Protein AF-0000000068959766 (afdb_homodimer)

Secondary structure (DSSP, 8-state):
---GGG--PPTTTTSS-HHHHHHHHHHIIIIITTS-TT-HHHHHHHHHHTT-EE-TT-EE-TT-EES-GGGEEE-TT-EE-TT-EEETTS-EEE-TT-EE-TT-EEE-EEE-TTSTT--EEE--EEEPTT-EE-TT-EE-TT-EE-TT-EE-TT-EE-S-B-TTEEEEETTEEEEEE-------/---GGG--PPTTTTSS-HHHHHHHHHHIIIIITTS-TT-HHHHHHHHHHTT-EE-TT-EE-TT-EES-GGGEEE-TT-EE-TT-EEETTS-EEE-TT-EE-TT-EEE-EEE-TTSTT--EEE--EEEPTT-EE-TT-EE-TT-EE-TT-EE-TT-EE-S-B-TTEEEEETTEEEEEEPPP----

Sequence (368 aa):
MQDLSGFTVPKGFRGANALKVQLWWAVQATLFAGSPQILYRWRAFLLRLFGAKIGKNVVIRPSVKITYPWKLTVGDYAWVGDDAVLYTLGEINIGAHAVISQKGYLCTGSHDYTSAHFDINAAPIVIGEKCWLATDVFVAPGVTIGHGTVVGARSSVFKSLPANAICRGNPAVVTRQRVQKVTPMQDLSGFTVPKGFRGANALKVQLWWAVQATLFAGSPQILYRWRAFLLRLFGAKIGKNVVIRPSVKITYPWKLTVGDYAWVGDDAVLYTLGEINIGAHAVISQKGYLCTGSHDYTSAHFDINAAPIVIGEKCWLATDVFVAPGVTIGHGTVVGARSSVFKSLPANAICRGNPAVVTRQRVQKVTP

Foldseek 3Di:
DADQVPEDADPCLQVDDPVLQVVVVVCLVDVQLVDDQVPQVSNVVSLVVQQAAEEACEHEGSQEAERRSNQEYAYAHEYEEHLEYHQPSDHEHHYHLEYHYHQEYEHQKAFDPVDHNRYIDGAYEYEAACEYEYANEYEYHNEYEAHNEYEDHNEYDDHHYYHQFYWYDPPIDGPGGHDDPPDD/DADQVPEDADPCLQVDDPVLQVVVVVCLVDVQLVDDQPPQVSNVVSLVVQQAAEEACEHEGSQEAERRSNQEYAYANEYEEHLEYHQPSDHEHHYALEYHYAQEYEHFKAFDPVDHNGYIDGAYEYEAACEYEYANEYEYHNEYEAHNEYEDHPEYDDHYYYYQFYWYHDPIDGDGGHDDDPDD

pLDDT: mean 96.63, std 6.87, range [42.56, 99.0]

Nearest PDB structures (foldseek):
  2ic7-assembly1_B  TM=9.172E-01  e=4.599E-11  Geobacillus kaustophilus
  5u2k-assembly1_A  TM=8.909E-01  e=2.491E-09  Staphylococcus aureus subsp. aureus COL
  3vbm-assembly1_A  TM=8.359E-01  e=5.822E-08  Bacillus cereus SJ1
  3vbl-assembly1_A  TM=8.104E-01  e=1.499E-07  Bacillus cereus SJ1
  3jqy-assembly1_C  TM=6.538E-01  e=1.002E-05  Escherichia coli

InterPro domains:
  IPR001451 Hexapeptide repeat [PF00132] (125-157)
  IPR011004 Trimeric LpxA-like superfamily [SSF51161] (19-177)
  IPR018357 Hexapeptide transferase, conserved site [PS00101] (133-161)
  IPR024005 Colanic acid biosynthesis, acetyltransferase, WcaF [TIGR04008] (1-180)
  IPR051159 Hexapeptide-repeat containing acetyltransferases [PTHR23416] (42-180)

Organism: NCBI:txid436295

Radius of gyration: 21.48 Å; Cα contacts (8 Å, |Δi|>4): 1024; chains: 2; bounding box: 51×56×58 Å

Solvent-accessible surface area (backbone atoms only — not comparable to full-atom values): 17563 Å² total; per-residue (Å²): 93,56,38,49,87,66,47,67,82,58,86,70,56,76,74,63,55,70,66,60,53,51,51,46,54,52,40,46,69,38,72,36,40,66,40,63,77,81,49,27,68,59,48,50,49,55,35,42,74,54,50,21,44,71,44,54,77,40,42,56,35,34,59,41,42,64,72,30,41,59,32,36,36,37,28,38,49,16,37,37,27,48,53,16,33,42,39,26,59,19,42,35,38,39,24,36,50,14,35,40,26,37,42,18,34,43,35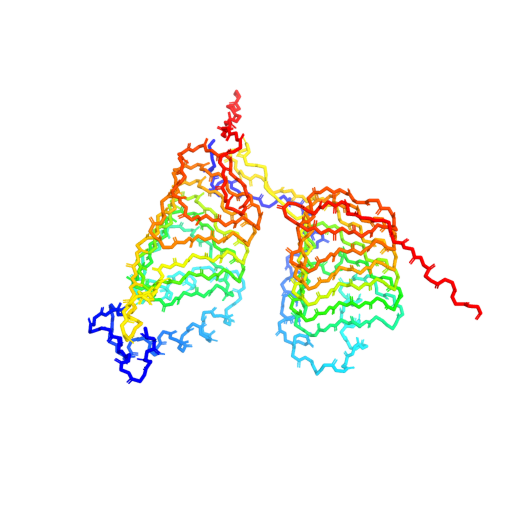,11,54,50,59,42,80,46,38,44,34,44,44,70,48,58,27,44,32,38,40,25,36,45,17,37,35,30,44,37,23,35,36,37,49,54,25,40,36,26,40,46,18,34,35,36,61,63,13,30,36,75,60,62,43,63,56,34,23,32,26,40,38,77,63,42,39,80,75,47,72,54,74,79,82,77,76,130,110,80,41,66,89,68,45,66,82,58,85,70,56,76,74,64,56,71,67,60,53,52,50,46,53,54,40,46,69,39,72,37,40,67,37,62,77,82,49,26,68,59,48,48,48,54,36,41,75,53,49,21,45,68,44,54,77,39,42,54,34,32,59,41,44,64,73,32,41,58,33,36,36,38,25,40,36,16,36,36,27,49,54,15,35,43,38,27,60,18,43,36,38,38,24,38,28,14,33,40,26,36,45,18,35,43,36,11,54,51,60,41,78,85,33,52,31,44,43,71,47,59,28,42,31,38,38,25,36,29,17,36,36,30,43,38,23,37,37,36,48,54,24,39,37,27,39,44,18,33,35,37,59,65,14,30,34,76,60,62,43,63,56,35,23,30,27,42,31,79,64,44,38,80,75,48,71,54,65,67,58,75,78,130

Structure (mmCIF, N/CA/C/O backbone):
data_AF-0000000068959766-model_v1
#
loop_
_entity.id
_entity.type
_entity.pdbx_description
1 polymer 'Colanic acid biosynthesis acetyltransferase WcaF'
#
loop_
_atom_site.group_PDB
_atom_site.id
_atom_site.type_symbol
_atom_site.label_atom_id
_atom_site.label_alt_id
_atom_site.label_comp_id
_atom_site.label_asym_id
_atom_site.label_entity_id
_atom_site.label_seq_id
_atom_site.pdbx_PDB_ins_code
_atom_site.Cartn_x
_atom_site.Cartn_y
_atom_site.Cartn_z
_atom_site.occupancy
_atom_site.B_iso_or_equiv
_atom_site.auth_seq_id
_atom_site.auth_comp_id
_atom_site.auth_asym_id
_atom_site.auth_atom_id
_atom_site.pdbx_PDB_model_num
ATOM 1 N N . MET A 1 1 ? -8.875 13.664 -18.375 1 79.19 1 MET A N 1
ATOM 2 C CA . MET A 1 1 ? -8.602 14.125 -17.031 1 79.19 1 MET A CA 1
ATOM 3 C C . MET A 1 1 ? -9.117 13.125 -15.992 1 79.19 1 MET A C 1
ATOM 5 O O . MET A 1 1 ? -10.008 12.328 -16.297 1 79.19 1 MET A O 1
ATOM 9 N N . GLN A 1 2 ? -8.328 12.727 -14.922 1 91.75 2 GLN A N 1
ATOM 10 C CA . GLN A 1 2 ? -8.695 11.75 -13.898 1 91.75 2 GLN A CA 1
ATOM 11 C C . GLN A 1 2 ? -9.961 12.18 -13.156 1 91.75 2 GLN A C 1
ATOM 13 O O . GLN A 1 2 ? -9.922 13.102 -12.328 1 91.75 2 GLN A O 1
ATOM 18 N N . ASP A 1 3 ? -11.109 11.602 -13.547 1 95.5 3 ASP A N 1
ATOM 19 C CA . ASP A 1 3 ? -12.422 11.82 -12.953 1 95.5 3 ASP A CA 1
ATOM 20 C C . ASP A 1 3 ? -12.938 10.547 -12.289 1 95.5 3 ASP A C 1
ATOM 22 O O . ASP A 1 3 ? -13.531 9.695 -12.945 1 95.5 3 ASP A O 1
ATOM 26 N N . LEU A 1 4 ? -12.805 10.469 -10.992 1 96.62 4 LEU A N 1
ATOM 27 C CA . LEU A 1 4 ? -13.086 9.242 -10.25 1 96.62 4 LEU A CA 1
ATOM 28 C C . LEU A 1 4 ? -14.586 9.07 -10.039 1 96.62 4 LEU A C 1
ATOM 30 O O . LEU A 1 4 ? -15.039 7.988 -9.656 1 96.62 4 LEU A O 1
ATOM 34 N N . SER A 1 5 ? -15.414 10.07 -10.25 1 95.69 5 SER A N 1
ATOM 35 C CA . SER A 1 5 ? -16.859 9.914 -10.148 1 95.69 5 SER A CA 1
ATOM 36 C C . SER A 1 5 ? -17.391 8.938 -11.188 1 95.69 5 SER A C 1
ATOM 38 O O . SER A 1 5 ? -18.469 8.359 -11.016 1 95.69 5 SER A O 1
ATOM 40 N N . GLY A 1 6 ? -16.641 8.758 -12.273 1 94.19 6 GLY A N 1
ATOM 41 C CA . GLY A 1 6 ? -17.031 7.84 -13.328 1 94.19 6 GLY A CA 1
ATOM 42 C C . GLY A 1 6 ? -16.344 6.496 -13.242 1 94.19 6 GLY A C 1
ATOM 43 O O . GLY A 1 6 ? -16.484 5.656 -14.133 1 94.19 6 GLY A O 1
ATOM 44 N N . PHE A 1 7 ? -15.578 6.27 -12.266 1 95.25 7 PHE A N 1
ATOM 45 C CA . PHE A 1 7 ? -14.859 5.008 -12.102 1 95.25 7 PHE A CA 1
ATOM 46 C C . PHE A 1 7 ? -15.836 3.871 -11.805 1 95.25 7 PHE A C 1
ATOM 48 O O . PHE A 1 7 ? -16.75 4.027 -11 1 95.25 7 PHE A O 1
ATOM 55 N N . THR A 1 8 ? -15.617 2.762 -12.445 1 94.31 8 THR A N 1
ATOM 56 C CA . THR A 1 8 ? -16.344 1.529 -12.164 1 94.31 8 THR A CA 1
ATOM 57 C C . THR A 1 8 ? -15.43 0.317 -12.297 1 94.31 8 THR A C 1
ATOM 59 O O . THR A 1 8 ? -14.562 0.277 -13.18 1 94.31 8 THR A O 1
ATOM 62 N N . VAL A 1 9 ? -15.633 -0.625 -11.43 1 94 9 VAL A N 1
ATOM 63 C CA . VAL A 1 9 ? -14.945 -1.903 -11.578 1 94 9 VAL A CA 1
ATOM 64 C C . VAL A 1 9 ? -15.625 -2.734 -12.664 1 94 9 VAL A C 1
ATOM 66 O O . VAL A 1 9 ? -16.828 -2.988 -12.602 1 94 9 VAL A O 1
ATOM 69 N N . PRO A 1 10 ? -14.867 -3.158 -13.625 1 94.12 10 PRO A N 1
ATOM 70 C CA . PRO A 1 10 ? -15.477 -3.938 -14.703 1 94.12 10 PRO A CA 1
ATOM 71 C C . PRO A 1 10 ? -16.141 -5.219 -14.203 1 94.12 10 PRO A C 1
ATOM 73 O O . PRO A 1 10 ? -15.656 -5.84 -13.258 1 94.12 10 PRO A O 1
ATOM 76 N N . LYS A 1 11 ? -17.188 -5.531 -14.914 1 92.75 11 LYS A N 1
ATOM 77 C CA . LYS A 1 11 ? -17.875 -6.777 -14.57 1 92.75 11 LYS A CA 1
ATOM 78 C C . LYS A 1 11 ? -16.922 -7.965 -14.648 1 92.75 11 LYS A C 1
ATOM 80 O O . LYS A 1 11 ? -16.141 -8.086 -15.594 1 92.75 11 LYS A O 1
ATOM 85 N N . GLY A 1 12 ? -16.984 -8.867 -13.633 1 94.38 12 GLY A N 1
ATOM 86 C CA . GLY A 1 12 ? -16.172 -10.078 -13.641 1 94.38 12 GLY A CA 1
ATOM 87 C C . GLY A 1 12 ? -14.734 -9.836 -13.219 1 94.38 12 GLY A C 1
ATOM 88 O O . GLY A 1 12 ? -13.945 -10.773 -13.117 1 94.38 12 GLY A O 1
ATOM 89 N N . PHE A 1 13 ? -14.32 -8.594 -12.992 1 95.56 13 PHE A N 1
ATOM 90 C CA . PHE A 1 13 ? -12.938 -8.234 -12.695 1 95.56 13 PHE A CA 1
ATOM 91 C C . PHE A 1 13 ? -12.445 -8.969 -11.445 1 95.56 13 PHE A C 1
ATOM 93 O O . PHE A 1 13 ? -11.305 -9.43 -11.406 1 95.56 13 PHE A O 1
ATOM 100 N N . ARG A 1 14 ? -13.328 -9.195 -10.516 1 96.31 14 ARG A N 1
ATOM 101 C CA . ARG A 1 14 ? -12.938 -9.797 -9.25 1 96.31 14 ARG A CA 1
ATOM 102 C C . ARG A 1 14 ? -12.852 -11.312 -9.367 1 96.31 14 ARG A C 1
ATOM 104 O O . ARG A 1 14 ? -12.188 -11.969 -8.555 1 96.31 14 ARG A O 1
ATOM 111 N N . GLY A 1 15 ? -13.547 -11.914 -10.305 1 97.12 15 GLY A N 1
ATOM 112 C CA . GLY A 1 15 ? -13.5 -13.352 -10.531 1 97.12 15 GLY A CA 1
ATOM 113 C C . GLY A 1 15 ? -14.477 -14.125 -9.656 1 97.12 15 GLY A C 1
ATOM 114 O O . GLY A 1 15 ? -14.414 -15.352 -9.586 1 97.12 15 GLY A O 1
ATOM 115 N N . ALA A 1 16 ? -15.234 -13.445 -8.82 1 97.19 16 ALA A N 1
ATOM 116 C CA . ALA A 1 16 ? -16.266 -14.016 -7.969 1 97.19 16 ALA A CA 1
ATOM 117 C C . ALA A 1 16 ? -17.344 -12.984 -7.637 1 97.19 16 ALA A C 1
ATOM 119 O O . ALA A 1 16 ? -17.172 -11.789 -7.898 1 97.19 16 ALA A O 1
ATOM 120 N N . ASN A 1 17 ? -18.453 -13.484 -7.121 1 95.94 17 ASN A N 1
ATOM 121 C CA . ASN A 1 17 ? -19.516 -12.547 -6.785 1 95.94 17 ASN A CA 1
ATOM 122 C C . ASN A 1 17 ? -19.219 -11.797 -5.492 1 95.94 17 ASN A C 1
ATOM 124 O O . ASN A 1 17 ? -18.281 -12.148 -4.77 1 95.94 17 ASN A O 1
ATOM 128 N N . ALA A 1 18 ? -19.984 -10.742 -5.285 1 93 18 ALA A N 1
ATOM 129 C CA . ALA A 1 18 ? -19.766 -9.828 -4.168 1 93 18 ALA A CA 1
ATOM 130 C C . ALA A 1 18 ? -19.875 -10.555 -2.832 1 93 18 ALA A C 1
ATOM 132 O O . ALA A 1 18 ? -19.156 -10.25 -1.884 1 93 18 ALA A O 1
ATOM 133 N N . LEU A 1 19 ? -20.781 -11.453 -2.705 1 95.19 19 LEU A N 1
ATOM 134 C CA . LEU A 1 19 ? -20.984 -12.195 -1.463 1 95.19 19 LEU A CA 1
ATOM 135 C C . LEU A 1 19 ? -19.75 -13.008 -1.113 1 95.19 19 LEU A C 1
ATOM 137 O O . LEU A 1 19 ? -19.297 -13 0.034 1 95.19 19 LEU A O 1
ATOM 141 N N . LYS A 1 20 ? -19.203 -13.742 -2.088 1 97.38 20 LYS A N 1
ATOM 142 C CA . LYS A 1 20 ? -17.984 -14.523 -1.864 1 97.38 20 LYS A CA 1
ATOM 143 C C . LYS A 1 20 ? -16.828 -13.633 -1.46 1 97.38 20 LYS A C 1
ATOM 145 O O . LYS A 1 20 ? -16.031 -13.984 -0.578 1 97.38 20 LYS A O 1
ATOM 150 N N . VAL A 1 21 ? -16.734 -12.516 -2.133 1 95.94 21 VAL A N 1
ATOM 151 C CA . VAL A 1 21 ? -15.656 -11.562 -1.851 1 95.94 21 VAL A CA 1
ATOM 152 C C . VAL A 1 21 ? -15.766 -11.086 -0.406 1 95.94 21 VAL A C 1
ATOM 154 O O . VAL A 1 21 ? -14.773 -11.086 0.329 1 95.94 21 VAL A O 1
ATOM 157 N N . GLN A 1 22 ? -16.938 -10.719 0.029 1 93.5 22 GLN A N 1
ATOM 158 C CA . GLN A 1 22 ? -17.125 -10.227 1.389 1 93.5 22 GLN A CA 1
ATOM 159 C C . GLN A 1 22 ? -16.906 -11.336 2.414 1 93.5 22 GLN A C 1
ATOM 161 O O . GLN A 1 22 ? -16.375 -11.094 3.494 1 93.5 22 GLN A O 1
ATOM 166 N N . LEU A 1 23 ? -17.359 -12.516 2.115 1 97.06 23 LEU A N 1
ATOM 167 C CA . LEU A 1 23 ? -17.156 -13.648 3.006 1 97.06 23 LEU A CA 1
ATOM 168 C C . LEU A 1 23 ? -15.664 -13.914 3.203 1 97.06 23 LEU A C 1
ATOM 170 O O . LEU A 1 23 ? -15.219 -14.172 4.324 1 97.06 23 LEU A O 1
ATOM 174 N N . TRP A 1 24 ? -14.93 -13.852 2.113 1 97.56 24 TRP A N 1
ATOM 175 C CA . TRP A 1 24 ? -13.492 -14.047 2.264 1 97.56 24 TRP A CA 1
ATOM 176 C C . TRP A 1 24 ? -12.875 -12.945 3.127 1 97.56 24 TRP A C 1
ATOM 178 O O . TRP A 1 24 ? -12.016 -13.211 3.969 1 97.56 24 TRP A O 1
ATOM 188 N N . TRP A 1 25 ? -13.273 -11.719 2.803 1 94.5 25 TRP A N 1
ATOM 189 C CA . TRP A 1 25 ? -12.781 -10.617 3.619 1 94.5 25 TRP A CA 1
ATOM 190 C C . TRP A 1 25 ? -12.969 -10.914 5.102 1 94.5 25 TRP A C 1
ATOM 192 O O . TRP A 1 25 ? -12.039 -10.734 5.898 1 94.5 25 TRP A O 1
ATOM 202 N N . ALA A 1 26 ? -14.086 -11.367 5.516 1 95.12 26 ALA A N 1
ATOM 203 C CA . ALA A 1 26 ? -14.383 -11.688 6.91 1 95.12 26 ALA A CA 1
ATOM 204 C C . ALA A 1 26 ? -13.531 -12.852 7.398 1 95.12 26 ALA A C 1
ATOM 206 O O . ALA A 1 26 ? -12.961 -12.797 8.492 1 95.12 26 ALA A O 1
ATOM 207 N N . VAL A 1 27 ? -13.484 -13.953 6.609 1 98 27 VAL A N 1
ATOM 208 C CA . VAL A 1 27 ? -12.711 -15.141 6.969 1 98 27 VAL A CA 1
ATOM 209 C C . VAL A 1 27 ? -11.242 -14.773 7.133 1 98 27 VAL A C 1
ATOM 211 O O . VAL A 1 27 ? -10.586 -15.211 8.078 1 98 27 VAL A O 1
ATOM 214 N N . GLN A 1 28 ? -10.711 -13.969 6.207 1 97.81 28 GLN A N 1
ATOM 215 C CA . GLN A 1 28 ? -9.312 -13.547 6.281 1 97.81 28 GLN A CA 1
ATOM 216 C C . GLN A 1 28 ? -9.055 -12.75 7.555 1 97.81 28 GLN A C 1
ATOM 218 O O . GLN A 1 28 ? -8.047 -12.969 8.234 1 97.81 28 GLN A O 1
ATOM 223 N N . ALA A 1 29 ? -9.938 -11.883 7.895 1 94.81 29 ALA A N 1
ATOM 224 C CA . ALA A 1 29 ? -9.758 -10.977 9.023 1 94.81 29 ALA A CA 1
ATOM 225 C C . ALA A 1 29 ? -9.883 -11.719 10.352 1 94.81 29 ALA A C 1
ATOM 227 O O . ALA A 1 29 ? -9.43 -11.234 11.391 1 94.81 29 ALA A O 1
ATOM 228 N N . THR A 1 30 ? -10.484 -12.883 10.391 1 96.25 30 THR A N 1
ATOM 229 C CA . THR A 1 30 ? -10.781 -13.57 11.641 1 96.25 30 THR A CA 1
ATOM 230 C C . THR A 1 30 ? -10.117 -14.945 11.68 1 96.25 30 THR A C 1
ATOM 232 O O . THR A 1 30 ? -8.961 -15.07 12.102 1 96.25 30 THR A O 1
ATOM 235 N N . LEU A 1 31 ? -10.719 -15.984 10.891 1 98.38 31 LEU A N 1
ATOM 236 C CA . LEU A 1 31 ? -10.305 -17.391 10.969 1 98.38 31 LEU A CA 1
ATOM 237 C C . LEU A 1 31 ? -8.891 -17.562 10.422 1 98.38 31 LEU A C 1
ATOM 239 O O . LEU A 1 31 ? -8.156 -18.438 10.875 1 98.38 31 LEU A O 1
ATOM 243 N N . PHE A 1 32 ? -8.539 -16.719 9.484 1 98.56 32 PHE A N 1
ATOM 244 C CA . PHE A 1 32 ? -7.211 -16.797 8.883 1 98.56 32 PHE A CA 1
ATOM 245 C C . PHE A 1 32 ? -6.199 -16.031 9.727 1 98.56 32 PHE A C 1
ATOM 247 O O . PHE A 1 32 ? -5.277 -16.625 10.289 1 98.56 32 PHE A O 1
ATOM 254 N N . ALA A 1 33 ? -6.398 -14.766 9.891 1 97.69 33 ALA A N 1
ATOM 255 C CA . ALA A 1 33 ? -5.461 -13.883 10.586 1 97.69 33 ALA A CA 1
ATOM 256 C C . ALA A 1 33 ? -5.379 -14.234 12.07 1 97.69 33 ALA A C 1
ATOM 258 O O . ALA A 1 33 ? -4.332 -14.062 12.695 1 97.69 33 ALA A O 1
ATOM 259 N N . GLY A 1 34 ? -6.375 -14.68 12.641 1 97.56 34 GLY A N 1
ATOM 260 C CA . GLY A 1 34 ? -6.418 -14.961 14.062 1 97.56 34 GLY A CA 1
ATOM 261 C C . GLY A 1 34 ? -5.891 -16.344 14.414 1 97.56 34 GLY A C 1
ATOM 262 O O . GLY A 1 34 ? -5.793 -16.688 15.594 1 97.56 34 GLY A O 1
ATOM 263 N N . SER A 1 35 ? -5.492 -17.141 13.484 1 98.19 35 SER A N 1
ATOM 264 C CA . SER A 1 35 ? -5.02 -18.5 13.742 1 98.19 35 SER A CA 1
ATOM 265 C C . SER A 1 35 ? -3.605 -18.484 14.312 1 98.19 35 SER A C 1
ATOM 267 O O . SER A 1 35 ? -2.783 -17.656 13.938 1 98.19 35 SER A O 1
ATOM 269 N N . PRO A 1 36 ? -3.266 -19.406 15.211 1 97.69 36 PRO A N 1
ATOM 270 C CA . PRO A 1 36 ? -1.89 -19.531 15.695 1 97.69 36 PRO A CA 1
ATOM 271 C C . PRO A 1 36 ? -0.887 -19.781 14.578 1 97.69 36 PRO A C 1
ATOM 273 O O . PRO A 1 36 ? -1.231 -20.406 13.562 1 97.69 36 PRO A O 1
ATOM 276 N N . GLN A 1 37 ? 0.233 -19.422 14.82 1 95.94 37 GLN A N 1
ATOM 277 C CA . GLN A 1 37 ? 1.288 -19.422 13.812 1 95.94 37 GLN A CA 1
ATOM 278 C C . GLN A 1 37 ? 1.521 -20.812 13.258 1 95.94 37 GLN A C 1
ATOM 280 O O . GLN A 1 37 ? 1.834 -20.984 12.078 1 95.94 37 GLN A O 1
ATOM 285 N N . ILE A 1 38 ? 1.314 -21.859 13.93 1 96.5 38 ILE A N 1
ATOM 286 C CA . ILE A 1 38 ? 1.73 -23.203 13.562 1 96.5 38 ILE A CA 1
ATOM 287 C C . ILE A 1 38 ? 0.626 -23.891 12.758 1 96.5 38 ILE A C 1
ATOM 289 O O . ILE A 1 38 ? 0.837 -24.953 12.18 1 96.5 38 ILE A O 1
ATOM 293 N N . LEU A 1 39 ? -0.535 -23.266 12.688 1 98.12 39 LEU A N 1
ATOM 294 C CA . LEU A 1 39 ? -1.664 -23.922 12.047 1 98.12 39 LEU A CA 1
ATOM 295 C C . LEU A 1 39 ? -1.636 -23.703 10.539 1 98.12 39 LEU A C 1
ATOM 297 O O . LEU A 1 39 ? -2.604 -23.203 9.961 1 98.12 39 LEU A O 1
ATOM 301 N N . TYR A 1 40 ? -0.615 -24.188 9.875 1 98 40 TYR A N 1
ATOM 302 C CA . TYR A 1 40 ? -0.408 -24.031 8.438 1 98 40 TYR A CA 1
ATOM 303 C C . TYR A 1 40 ? -1.454 -24.797 7.645 1 98 40 TYR A C 1
ATOM 305 O O . TYR A 1 40 ? -1.973 -24.297 6.641 1 98 40 TYR A O 1
ATOM 313 N N . ARG A 1 41 ? -1.769 -25.938 8.078 1 98.38 41 ARG A N 1
ATOM 314 C CA . ARG A 1 41 ? -2.736 -26.781 7.375 1 98.38 41 ARG A CA 1
ATOM 315 C C . ARG A 1 41 ? -4.121 -26.141 7.383 1 98.38 41 ARG A C 1
ATOM 317 O O . ARG A 1 41 ? -4.871 -26.25 6.414 1 98.38 41 ARG A O 1
ATOM 324 N N . TRP A 1 42 ? -4.449 -25.484 8.5 1 98.75 42 TRP A N 1
ATOM 325 C CA . TRP A 1 42 ? -5.719 -24.781 8.625 1 98.75 42 TRP A CA 1
ATOM 326 C C . TRP A 1 42 ? -5.82 -23.656 7.609 1 98.75 42 TRP A C 1
ATOM 328 O O . TRP A 1 42 ? -6.832 -23.516 6.914 1 98.75 42 TRP A O 1
ATOM 338 N N . ARG A 1 43 ? -4.809 -22.891 7.484 1 98.88 43 ARG A N 1
ATOM 339 C CA . ARG A 1 43 ? -4.816 -21.75 6.559 1 98.88 43 ARG A CA 1
ATOM 340 C C . ARG A 1 43 ? -4.832 -22.234 5.109 1 98.88 43 ARG A C 1
ATOM 342 O O . ARG A 1 43 ? -5.504 -21.641 4.262 1 98.88 43 ARG A O 1
ATOM 349 N N . ALA A 1 44 ? -4.105 -23.312 4.84 1 98.88 44 ALA A N 1
ATOM 350 C CA . ALA A 1 44 ? -4.176 -23.906 3.512 1 98.88 44 ALA A CA 1
ATOM 351 C C . ALA A 1 44 ? -5.59 -24.391 3.205 1 98.88 44 ALA A C 1
ATOM 353 O O . ALA A 1 44 ? -6.082 -24.219 2.088 1 98.88 44 ALA A O 1
ATOM 354 N N . PHE A 1 45 ? -6.23 -25.016 4.195 1 98.88 45 PHE A N 1
ATOM 355 C CA . PHE A 1 45 ? -7.598 -25.5 4.051 1 98.88 45 PHE A CA 1
ATOM 356 C C . PHE A 1 45 ? -8.547 -24.359 3.707 1 98.88 45 PHE A C 1
ATOM 358 O O . PHE A 1 45 ? -9.344 -24.469 2.771 1 98.88 45 PHE A O 1
ATOM 365 N N . LEU A 1 46 ? -8.453 -23.234 4.445 1 98.94 46 LEU A N 1
ATOM 366 C CA . LEU A 1 46 ? -9.312 -22.078 4.191 1 98.94 46 LEU A CA 1
ATOM 367 C C . LEU A 1 46 ? -9.109 -21.562 2.773 1 98.94 46 LEU A C 1
ATOM 369 O O . LEU A 1 46 ? -10.078 -21.234 2.078 1 98.94 46 LEU A O 1
ATOM 373 N N . LEU A 1 47 ? -7.879 -21.469 2.357 1 98.94 47 LEU A N 1
ATOM 374 C CA . LEU A 1 47 ? -7.555 -20.953 1.031 1 98.94 47 LEU A CA 1
ATOM 375 C C . LEU A 1 47 ? -8.117 -21.859 -0.058 1 98.94 47 LEU A C 1
ATOM 377 O O . LEU A 1 47 ? -8.695 -21.375 -1.036 1 98.94 47 LEU A O 1
ATOM 381 N N . ARG A 1 48 ? -7.949 -23.141 0.114 1 98.94 48 ARG A N 1
ATOM 382 C CA . ARG A 1 48 ? -8.508 -24.078 -0.852 1 98.94 48 ARG A CA 1
ATOM 383 C C . ARG A 1 48 ? -10.023 -23.969 -0.907 1 98.94 48 ARG A C 1
ATOM 385 O O . ARG A 1 48 ? -10.617 -24.062 -1.984 1 98.94 48 ARG A O 1
ATOM 392 N N . LEU A 1 49 ? -10.609 -23.844 0.279 1 98.81 49 LEU A N 1
ATOM 393 C CA . LEU A 1 49 ? -12.055 -23.719 0.355 1 98.81 49 LEU A CA 1
ATOM 394 C C . LEU A 1 49 ? -12.547 -22.547 -0.494 1 98.81 49 LEU A C 1
ATOM 396 O O . LEU A 1 49 ? -13.625 -22.609 -1.082 1 98.81 49 LEU A O 1
ATOM 400 N N . PHE A 1 50 ? -11.711 -21.547 -0.621 1 98.81 50 PHE A N 1
ATOM 401 C CA . PHE A 1 50 ? -12.117 -20.359 -1.359 1 98.81 50 PHE A CA 1
ATOM 402 C C . PHE A 1 50 ? -11.547 -20.375 -2.771 1 98.81 50 PHE A C 1
ATOM 404 O O . PHE A 1 50 ? -11.586 -19.375 -3.475 1 98.81 50 PHE A O 1
ATOM 411 N N . GLY A 1 51 ? -10.867 -21.453 -3.154 1 98.81 51 GLY A N 1
ATOM 412 C CA . GLY A 1 51 ? -10.586 -21.625 -4.566 1 98.81 51 GLY A CA 1
ATOM 413 C C . GLY A 1 51 ? -9.109 -21.547 -4.898 1 98.81 51 GLY A C 1
ATOM 414 O O . GLY A 1 51 ? -8.711 -21.703 -6.051 1 98.81 51 GLY A O 1
ATOM 415 N N . ALA A 1 52 ? -8.281 -21.281 -3.99 1 98.94 52 ALA A N 1
ATOM 416 C CA . ALA A 1 52 ? -6.84 -21.281 -4.246 1 98.94 52 ALA A CA 1
ATOM 417 C C . ALA A 1 52 ? -6.32 -22.688 -4.527 1 98.94 52 ALA A C 1
ATOM 419 O O . ALA A 1 52 ? -6.906 -23.672 -4.07 1 98.94 52 ALA A O 1
ATOM 420 N N . LYS A 1 53 ? -5.293 -22.75 -5.312 1 98.94 53 LYS A N 1
ATOM 421 C CA . LYS A 1 53 ? -4.535 -23.984 -5.488 1 98.94 53 LYS A CA 1
ATOM 422 C C . LYS A 1 53 ? -3.273 -23.984 -4.629 1 98.94 53 LYS A C 1
ATOM 424 O O . LYS A 1 53 ? -2.287 -23.328 -4.973 1 98.94 53 LYS A O 1
ATOM 429 N N . ILE A 1 54 ? -3.322 -24.75 -3.564 1 98.94 54 ILE A N 1
ATOM 430 C CA . ILE A 1 54 ? -2.232 -24.781 -2.596 1 98.94 54 ILE A CA 1
ATOM 431 C C . ILE A 1 54 ? -1.588 -26.172 -2.584 1 98.94 54 ILE A C 1
ATOM 433 O O . ILE A 1 54 ? -2.262 -27.172 -2.336 1 98.94 54 ILE A O 1
ATOM 437 N N . GLY A 1 55 ? -0.308 -26.219 -2.869 1 98.88 55 GLY A N 1
ATOM 438 C CA . GLY A 1 55 ? 0.435 -27.469 -2.936 1 98.88 55 GLY A CA 1
ATOM 439 C C . GLY A 1 55 ? 0.657 -28.109 -1.577 1 98.88 55 GLY A C 1
ATOM 440 O O . GLY A 1 55 ? 0.019 -27.719 -0.595 1 98.88 55 GLY A O 1
ATOM 441 N N . LYS A 1 56 ? 1.603 -29.016 -1.518 1 98.62 56 LYS A N 1
ATOM 442 C CA . LYS A 1 56 ? 1.92 -29.797 -0.319 1 98.62 56 LYS A CA 1
ATOM 443 C C . LYS A 1 56 ? 2.838 -29.016 0.613 1 98.62 56 LYS A C 1
ATOM 445 O O . LYS A 1 56 ? 3.777 -28.359 0.16 1 98.62 56 LYS A O 1
ATOM 450 N N . ASN A 1 57 ? 2.484 -29.031 1.934 1 98.62 57 ASN A N 1
ATOM 451 C CA . ASN A 1 57 ? 3.363 -28.547 2.996 1 98.62 57 ASN A CA 1
ATOM 452 C C . ASN A 1 57 ? 3.783 -27.094 2.766 1 98.62 57 ASN A C 1
ATOM 454 O O . ASN A 1 57 ? 4.953 -26.75 2.941 1 98.62 57 ASN A O 1
ATOM 458 N N . VAL A 1 58 ? 2.904 -26.344 2.289 1 98.75 58 VAL A N 1
ATOM 459 C CA . VAL A 1 58 ? 3.109 -24.906 2.119 1 98.75 58 VAL A CA 1
ATOM 460 C C . VAL A 1 58 ? 3.012 -24.203 3.473 1 98.75 58 VAL A C 1
ATOM 462 O O . VAL A 1 58 ? 2.189 -24.578 4.312 1 98.75 58 VAL A O 1
ATOM 465 N N . VAL A 1 59 ? 3.828 -23.234 3.656 1 98.75 59 VAL A N 1
ATOM 466 C CA . VAL A 1 59 ? 3.818 -22.422 4.879 1 98.75 59 VAL A CA 1
ATOM 467 C C . VAL A 1 59 ? 3.359 -21.016 4.562 1 98.75 59 VAL A C 1
ATOM 469 O O . VAL A 1 59 ? 4.047 -20.266 3.848 1 98.75 59 VAL A O 1
ATOM 472 N N . ILE A 1 60 ? 2.266 -20.641 5.07 1 98.88 60 ILE A N 1
ATOM 473 C CA . ILE A 1 60 ? 1.732 -19.281 4.922 1 98.88 60 ILE A CA 1
ATOM 474 C C . ILE A 1 60 ? 1.424 -18.703 6.297 1 98.88 60 ILE A C 1
ATOM 476 O O . ILE A 1 60 ? 0.625 -19.25 7.051 1 98.88 60 ILE A O 1
ATOM 480 N N . ARG A 1 61 ? 1.987 -17.625 6.602 1 98.81 61 ARG A N 1
ATOM 481 C CA . ARG A 1 61 ? 1.847 -17 7.918 1 98.81 61 ARG A CA 1
ATOM 482 C C . ARG A 1 61 ? 0.487 -16.328 8.07 1 98.81 61 ARG A C 1
ATOM 484 O O . ARG A 1 61 ? -0.112 -15.906 7.078 1 98.81 61 ARG A O 1
ATOM 491 N N . PRO A 1 62 ? 0.012 -16.156 9.25 1 98.62 62 PRO A N 1
ATOM 492 C CA . PRO A 1 62 ? -1.358 -15.695 9.477 1 98.62 62 PRO A CA 1
ATOM 493 C C . PRO A 1 62 ? -1.548 -14.227 9.109 1 98.62 62 PRO A C 1
ATOM 495 O O . PRO A 1 62 ? -2.674 -13.789 8.852 1 98.62 62 PRO A O 1
ATOM 498 N N . SER A 1 63 ? -0.495 -13.469 9.07 1 98.38 63 SER A N 1
ATOM 499 C CA . SER A 1 63 ? -0.628 -12.047 8.781 1 98.38 63 SER A CA 1
ATOM 500 C C . SER A 1 63 ? -0.634 -11.773 7.285 1 98.38 63 SER A C 1
ATOM 502 O O . SER A 1 63 ? -0.809 -10.633 6.852 1 98.38 63 SER A O 1
ATOM 504 N N . VAL A 1 64 ? -0.432 -12.852 6.461 1 98.81 64 VAL A N 1
ATOM 505 C CA . VAL A 1 64 ? -0.448 -12.695 5.008 1 98.81 64 VAL A CA 1
ATOM 506 C C . VAL A 1 64 ? -1.836 -12.258 4.551 1 98.81 64 VAL A C 1
ATOM 508 O O . VAL A 1 64 ? -2.848 -12.766 5.039 1 98.81 64 VAL A O 1
ATOM 511 N N . LYS A 1 65 ? -1.876 -11.328 3.639 1 98.56 65 LYS A N 1
ATOM 512 C CA . LYS A 1 65 ? -3.133 -10.883 3.047 1 98.56 65 LYS A CA 1
ATOM 513 C C . LYS A 1 65 ? -3.246 -11.328 1.592 1 98.56 65 LYS A C 1
ATOM 515 O O . LYS A 1 65 ? -2.33 -11.109 0.797 1 98.56 65 LYS A O 1
ATOM 520 N N . ILE A 1 66 ? -4.328 -11.922 1.299 1 98.81 66 ILE A N 1
ATOM 521 C CA . ILE A 1 66 ? -4.648 -12.375 -0.049 1 98.81 66 ILE A CA 1
ATOM 522 C C . ILE A 1 66 ? -5.977 -11.773 -0.497 1 98.81 66 ILE A C 1
ATOM 524 O O . ILE A 1 66 ? -7.016 -12.008 0.125 1 98.81 66 ILE A O 1
ATOM 528 N N . THR A 1 67 ? -6.004 -11.055 -1.577 1 98.31 67 THR A N 1
ATOM 529 C CA . THR A 1 67 ? -7.195 -10.32 -1.985 1 98.31 67 THR A CA 1
ATOM 530 C C . THR A 1 67 ? -8.266 -11.281 -2.508 1 98.31 67 THR A C 1
ATOM 532 O O . THR A 1 67 ? -9.406 -11.258 -2.039 1 98.31 67 THR A O 1
ATOM 535 N N . TYR A 1 68 ? -7.91 -12.086 -3.496 1 98.75 68 TYR A N 1
ATOM 536 C CA . TYR A 1 68 ? -8.805 -13.07 -4.094 1 98.75 68 TYR A CA 1
ATOM 537 C C . TYR A 1 68 ? -8.141 -14.445 -4.156 1 98.75 68 TYR A C 1
ATOM 539 O O . TYR A 1 68 ? -7.453 -14.766 -5.125 1 98.75 68 TYR A O 1
ATOM 547 N N . PRO A 1 69 ? -8.43 -15.312 -3.137 1 98.88 69 PRO A N 1
ATOM 548 C CA . PRO A 1 69 ? -7.762 -16.609 -3.1 1 98.88 69 PRO A CA 1
ATOM 549 C C . PRO A 1 69 ? -7.996 -17.438 -4.367 1 98.88 69 PRO A C 1
ATOM 551 O O . PRO A 1 69 ? -7.137 -18.219 -4.762 1 98.88 69 PRO A O 1
ATOM 554 N N . TRP A 1 70 ? -9.086 -17.25 -5.035 1 98.88 70 TRP A N 1
ATOM 555 C CA . TRP A 1 70 ? -9.422 -18.031 -6.215 1 98.88 70 TRP A CA 1
ATOM 556 C C . TRP A 1 70 ? -8.539 -17.641 -7.398 1 98.88 70 TRP A C 1
ATOM 558 O O . TRP A 1 70 ? -8.633 -18.25 -8.469 1 98.88 70 TRP A O 1
ATOM 568 N N . LYS A 1 71 ? -7.629 -16.781 -7.227 1 98.94 71 LYS A N 1
ATOM 569 C CA . LYS A 1 71 ? -6.676 -16.391 -8.258 1 98.94 71 LYS A CA 1
ATOM 570 C C . LYS A 1 71 ? -5.246 -16.719 -7.84 1 98.94 71 LYS A C 1
ATOM 572 O O . LYS A 1 71 ? -4.289 -16.219 -8.438 1 98.94 71 LYS A O 1
ATOM 577 N N . LEU A 1 72 ? -5.055 -17.516 -6.848 1 98.94 72 LEU A N 1
ATOM 578 C CA . LEU A 1 72 ? -3.744 -17.812 -6.281 1 98.94 72 LEU A CA 1
ATOM 579 C C . LEU A 1 72 ? -3.375 -19.281 -6.5 1 98.94 72 LEU A C 1
ATOM 581 O O . LEU A 1 72 ? -4.184 -20.172 -6.254 1 98.94 72 LEU A O 1
ATOM 585 N N . THR A 1 73 ? -2.209 -19.531 -6.98 1 99 73 THR A N 1
ATOM 586 C CA . THR A 1 73 ? -1.587 -20.844 -7.047 1 99 73 THR A CA 1
ATOM 587 C C . THR A 1 73 ? -0.24 -20.844 -6.332 1 99 73 THR A C 1
ATOM 589 O O . THR A 1 73 ? 0.604 -19.984 -6.586 1 99 73 THR A O 1
ATOM 592 N N . VAL A 1 74 ? -0.047 -21.75 -5.422 1 98.94 74 VAL A N 1
ATOM 593 C CA . VAL A 1 74 ? 1.206 -21.906 -4.691 1 98.94 74 VAL A CA 1
ATOM 594 C C . VAL A 1 74 ? 1.697 -23.344 -4.801 1 98.94 74 VAL A C 1
ATOM 596 O O . VAL A 1 74 ? 0.959 -24.281 -4.492 1 98.94 74 VAL A O 1
ATOM 599 N N . GLY A 1 75 ? 2.893 -23.516 -5.242 1 98.94 75 GLY A N 1
ATOM 600 C CA . GLY A 1 75 ? 3.465 -24.828 -5.441 1 98.94 75 GLY A CA 1
ATOM 601 C C . GLY A 1 75 ? 3.896 -25.5 -4.148 1 98.94 75 GLY A C 1
ATOM 602 O O . GLY A 1 75 ? 3.924 -24.859 -3.096 1 98.94 75 GLY A O 1
ATOM 603 N N . ASP A 1 76 ? 4.336 -26.734 -4.25 1 98.94 76 ASP A N 1
ATOM 604 C CA . ASP A 1 76 ? 4.715 -27.562 -3.109 1 98.94 76 ASP A CA 1
ATOM 605 C C . ASP A 1 76 ? 5.859 -26.938 -2.322 1 98.94 76 ASP A C 1
ATOM 607 O O . ASP A 1 76 ? 6.812 -26.422 -2.91 1 98.94 76 ASP A O 1
ATOM 611 N N . TYR A 1 77 ? 5.727 -26.844 -0.962 1 98.88 77 TYR A N 1
ATOM 612 C CA . TYR A 1 77 ? 6.781 -26.547 -0.007 1 98.88 77 TYR A CA 1
ATOM 613 C C . TYR A 1 77 ? 7.172 -25.062 -0.078 1 98.88 77 TYR A C 1
ATOM 615 O O . TYR A 1 77 ? 8.172 -24.656 0.514 1 98.88 77 TYR A O 1
ATOM 623 N N . ALA A 1 78 ? 6.457 -24.281 -0.771 1 98.94 78 ALA A N 1
ATOM 624 C CA . ALA A 1 78 ? 6.707 -22.844 -0.821 1 98.94 78 ALA A CA 1
ATOM 625 C C . ALA A 1 78 ? 6.387 -22.172 0.516 1 98.94 78 ALA A C 1
ATOM 627 O O . ALA A 1 78 ? 5.59 -22.703 1.298 1 98.94 78 ALA A O 1
ATOM 628 N N . TRP A 1 79 ? 7.016 -21 0.771 1 98.94 79 TRP A N 1
ATOM 629 C CA . TRP A 1 79 ? 6.805 -20.219 1.99 1 98.94 79 TRP A CA 1
ATOM 630 C C . TRP A 1 79 ? 6.355 -18.812 1.662 1 98.94 79 TRP A C 1
ATOM 632 O O . TRP A 1 79 ? 6.898 -18.172 0.753 1 98.94 79 TRP A O 1
ATOM 642 N N . VAL A 1 80 ? 5.406 -18.328 2.387 1 98.94 80 VAL A N 1
ATOM 643 C CA . VAL A 1 80 ? 5 -16.938 2.359 1 98.94 80 VAL A CA 1
ATOM 644 C C . VAL A 1 80 ? 5.047 -16.359 3.771 1 98.94 80 VAL A C 1
ATOM 646 O O . VAL A 1 80 ? 4.297 -16.781 4.652 1 98.94 80 VAL A O 1
ATOM 649 N N . GLY A 1 81 ? 5.836 -15.375 3.914 1 98.75 81 GLY A N 1
ATOM 650 C CA . GLY A 1 81 ? 6.18 -14.883 5.238 1 98.75 81 GLY A CA 1
ATOM 651 C C . GLY A 1 81 ? 5.215 -13.836 5.758 1 98.75 81 GLY A C 1
ATOM 652 O O . GLY A 1 81 ? 4.262 -13.469 5.07 1 98.75 81 GLY A O 1
ATOM 653 N N . ASP A 1 82 ? 5.504 -13.391 6.934 1 98.69 82 ASP A N 1
ATOM 654 C CA . ASP A 1 82 ? 4.625 -12.492 7.676 1 98.69 82 ASP A CA 1
ATOM 655 C C . ASP A 1 82 ? 4.441 -11.164 6.934 1 98.69 82 ASP A C 1
ATOM 657 O O . ASP A 1 82 ? 5.398 -10.625 6.371 1 98.69 82 ASP A O 1
ATOM 661 N N . ASP A 1 83 ? 3.166 -10.703 6.871 1 98.56 83 ASP A N 1
ATOM 662 C CA . ASP A 1 83 ? 2.793 -9.367 6.41 1 98.56 83 ASP A CA 1
ATOM 663 C C . ASP A 1 83 ? 2.984 -9.234 4.898 1 98.56 83 ASP A C 1
ATOM 665 O O . ASP A 1 83 ? 3.004 -8.125 4.363 1 98.56 83 ASP A O 1
ATOM 669 N N . ALA A 1 84 ? 3.268 -10.383 4.273 1 98.88 84 ALA A N 1
ATOM 670 C CA . ALA A 1 84 ? 3.24 -10.344 2.812 1 98.88 84 ALA A CA 1
ATOM 671 C C . ALA A 1 84 ? 1.83 -10.062 2.299 1 98.88 84 ALA A C 1
ATOM 673 O O . ALA A 1 84 ? 0.844 -10.422 2.945 1 98.88 84 ALA A O 1
ATOM 674 N N . VAL A 1 85 ? 1.739 -9.344 1.188 1 98.94 85 VAL A N 1
ATOM 675 C CA . VAL A 1 85 ? 0.469 -9.07 0.523 1 98.94 85 VAL A CA 1
ATOM 676 C C . VAL A 1 85 ? 0.487 -9.656 -0.886 1 98.94 85 VAL A C 1
ATOM 678 O O . VAL A 1 85 ? 1.321 -9.281 -1.712 1 98.94 85 VAL A O 1
ATOM 681 N N . LEU A 1 86 ? -0.304 -10.633 -1.069 1 98.94 86 LEU A N 1
ATOM 682 C CA . LEU A 1 86 ? -0.593 -11.148 -2.404 1 98.94 86 LEU A CA 1
ATOM 683 C C . LEU A 1 86 ? -1.841 -10.484 -2.982 1 98.94 86 LEU A C 1
ATOM 685 O O . LEU A 1 86 ? -2.961 -10.93 -2.725 1 98.94 86 LEU A O 1
ATOM 689 N N . TYR A 1 87 ? -1.602 -9.414 -3.729 1 98.81 87 TYR A N 1
ATOM 690 C CA . TYR A 1 87 ? -2.678 -8.578 -4.25 1 98.81 87 TYR A CA 1
ATOM 691 C C . TYR A 1 87 ? -3.232 -9.156 -5.551 1 98.81 87 TYR A C 1
ATOM 693 O O . TYR A 1 87 ? -2.992 -8.602 -6.629 1 98.81 87 TYR A O 1
ATOM 701 N N . THR A 1 88 ? -4.055 -10.117 -5.465 1 98.75 88 THR A N 1
ATOM 702 C CA . THR A 1 88 ? -4.512 -10.992 -6.539 1 98.75 88 THR A CA 1
ATOM 703 C C . THR A 1 88 ? -5.711 -10.383 -7.258 1 98.75 88 THR A C 1
ATOM 705 O O . THR A 1 88 ? -6.734 -11.055 -7.445 1 98.75 88 THR A O 1
ATOM 708 N N . LEU A 1 89 ? -5.555 -9.141 -7.668 1 98.5 89 LEU A N 1
ATOM 709 C CA . LEU A 1 89 ? -6.547 -8.664 -8.633 1 98.5 89 LEU A CA 1
ATOM 710 C C . LEU A 1 89 ? -6.461 -9.445 -9.938 1 98.5 89 LEU A C 1
ATOM 712 O O . LEU A 1 89 ? -7.473 -9.656 -10.602 1 98.5 89 LEU A O 1
ATOM 716 N N . GLY A 1 90 ? -5.25 -9.82 -10.383 1 98.56 90 GLY A N 1
ATOM 717 C CA . GLY A 1 90 ? -4.93 -10.836 -11.367 1 98.56 90 GLY A CA 1
ATOM 718 C C . GLY A 1 90 ? -4.344 -12.094 -10.758 1 98.56 90 GLY A C 1
ATOM 719 O O . GLY A 1 90 ? -4.227 -12.203 -9.531 1 98.56 90 GLY A O 1
ATOM 720 N N . GLU A 1 91 ? -3.934 -13.031 -11.594 1 98.88 91 GLU A N 1
ATOM 721 C CA . GLU A 1 91 ? -3.424 -14.312 -11.102 1 98.88 91 GLU A CA 1
ATOM 722 C C . GLU A 1 91 ? -2.01 -14.164 -10.547 1 98.88 91 GLU A C 1
ATOM 724 O O . GLU A 1 91 ? -1.188 -13.438 -11.117 1 98.88 91 GLU A O 1
ATOM 729 N N . ILE A 1 92 ? -1.758 -14.781 -9.445 1 98.94 92 ILE A N 1
ATOM 730 C CA . ILE A 1 92 ? -0.405 -14.945 -8.93 1 98.94 92 ILE A CA 1
ATOM 731 C C . ILE A 1 92 ? -0.063 -16.438 -8.859 1 98.94 92 ILE A C 1
ATOM 733 O O . ILE A 1 92 ? -0.821 -17.234 -8.297 1 98.94 92 ILE A O 1
ATOM 737 N N . ASN A 1 93 ? 0.998 -16.859 -9.484 1 99 93 ASN A N 1
ATOM 738 C CA . ASN A 1 93 ? 1.544 -18.219 -9.43 1 99 93 ASN A CA 1
ATOM 739 C C . ASN A 1 93 ? 2.91 -18.25 -8.75 1 99 93 ASN A C 1
ATOM 741 O O . ASN A 1 93 ? 3.867 -17.641 -9.25 1 99 93 ASN A O 1
ATOM 745 N N . ILE A 1 94 ? 3.004 -18.875 -7.641 1 99 94 ILE A N 1
ATOM 746 C CA . ILE A 1 94 ? 4.25 -19.047 -6.906 1 99 94 ILE A CA 1
ATOM 747 C C . ILE A 1 94 ? 4.73 -20.484 -7.051 1 99 94 ILE A C 1
ATOM 749 O O . ILE A 1 94 ? 4.035 -21.422 -6.656 1 99 94 ILE A O 1
ATOM 753 N N . GLY A 1 95 ? 5.871 -20.672 -7.566 1 98.94 95 GLY A N 1
ATOM 754 C CA . GLY A 1 95 ? 6.387 -21.984 -7.863 1 98.94 95 GLY A CA 1
ATOM 755 C C . GLY A 1 95 ? 6.777 -22.766 -6.625 1 98.94 95 GLY A C 1
ATOM 756 O O . GLY A 1 95 ? 6.93 -22.203 -5.543 1 98.94 95 GLY A O 1
ATOM 757 N N . ALA A 1 96 ? 6.949 -24.078 -6.832 1 98.94 96 ALA A N 1
ATOM 758 C CA . ALA A 1 96 ? 7.359 -24.969 -5.75 1 98.94 96 ALA A CA 1
ATOM 759 C C . ALA A 1 96 ? 8.711 -24.547 -5.172 1 98.94 96 ALA A C 1
ATOM 761 O O . ALA A 1 96 ? 9.602 -24.125 -5.91 1 98.94 96 ALA A O 1
ATOM 762 N N . HIS A 1 97 ? 8.828 -24.625 -3.83 1 98.88 97 HIS A N 1
ATOM 763 C CA . HIS A 1 97 ? 10.062 -24.375 -3.094 1 98.88 97 HIS A CA 1
ATOM 764 C C . HIS A 1 97 ? 10.461 -22.906 -3.186 1 98.88 97 HIS A C 1
ATOM 766 O O . HIS A 1 97 ? 11.617 -22.547 -2.926 1 98.88 97 HIS A O 1
ATOM 772 N N . ALA A 1 98 ? 9.641 -22.047 -3.652 1 98.94 98 ALA A N 1
ATOM 773 C CA . ALA A 1 98 ? 9.906 -20.609 -3.652 1 98.94 98 ALA A CA 1
ATOM 774 C C . ALA A 1 98 ? 9.609 -19.984 -2.287 1 98.94 98 ALA A C 1
ATOM 776 O O . ALA A 1 98 ? 8.828 -20.547 -1.509 1 98.94 98 ALA A O 1
ATOM 777 N N . VAL A 1 99 ? 10.219 -18.875 -2.021 1 98.94 99 VAL A N 1
ATOM 778 C CA . VAL A 1 99 ? 10.031 -18.172 -0.764 1 98.94 99 VAL A CA 1
ATOM 779 C C . VAL A 1 99 ? 9.703 -16.703 -1.046 1 98.94 99 VAL A C 1
ATOM 781 O O . VAL A 1 99 ? 10.469 -16 -1.723 1 98.94 99 VAL A O 1
ATOM 784 N N . ILE A 1 100 ? 8.57 -16.281 -0.653 1 98.94 100 ILE A N 1
ATOM 785 C CA . ILE A 1 100 ? 8.242 -14.859 -0.514 1 98.94 100 ILE A CA 1
ATOM 786 C C . ILE A 1 100 ? 8.438 -14.43 0.938 1 98.94 100 ILE A C 1
ATOM 788 O O . ILE A 1 100 ? 7.633 -14.773 1.807 1 98.94 100 ILE A O 1
ATOM 792 N N . SER A 1 101 ? 9.43 -13.68 1.241 1 98.88 101 SER A N 1
ATOM 793 C CA . SER A 1 101 ? 9.773 -13.32 2.617 1 98.88 101 SER A CA 1
ATOM 794 C C . SER A 1 101 ? 8.844 -12.242 3.152 1 98.88 101 SER A C 1
ATOM 796 O O . SER A 1 101 ? 7.93 -11.797 2.455 1 98.88 101 SER A O 1
ATOM 798 N N . GLN A 1 102 ? 9.039 -11.914 4.398 1 98.69 102 GLN A N 1
ATOM 799 C CA . GLN A 1 102 ? 8.18 -10.992 5.133 1 98.69 102 GLN A CA 1
ATOM 800 C C . GLN A 1 102 ? 8 -9.68 4.379 1 98.69 102 GLN A C 1
ATOM 802 O O . GLN A 1 102 ? 8.953 -9.164 3.787 1 98.69 102 GLN A O 1
ATOM 807 N N . LYS A 1 103 ? 6.781 -9.227 4.363 1 98.62 103 LYS A N 1
ATOM 808 C CA . LYS A 1 103 ? 6.426 -7.895 3.879 1 98.62 103 LYS A CA 1
ATOM 809 C C . LYS A 1 103 ? 6.5 -7.824 2.355 1 98.62 103 LYS A C 1
ATOM 811 O O . LYS A 1 103 ? 6.344 -6.754 1.769 1 98.62 103 LYS A O 1
ATOM 816 N N . GLY A 1 104 ? 6.77 -8.984 1.652 1 98.81 104 GLY A N 1
ATOM 817 C CA . GLY A 1 104 ? 6.68 -8.969 0.201 1 98.81 104 GLY A CA 1
ATOM 818 C C . GLY A 1 104 ? 5.336 -8.484 -0.307 1 98.81 104 GLY A C 1
ATOM 819 O O . GLY A 1 104 ? 4.301 -8.75 0.307 1 98.81 104 GLY A O 1
ATOM 820 N N . TYR A 1 105 ? 5.262 -7.754 -1.385 1 98.94 105 TYR A N 1
ATOM 821 C CA . TYR A 1 105 ? 4.047 -7.23 -1.999 1 98.94 105 TYR A CA 1
ATOM 822 C C . TYR A 1 105 ? 3.988 -7.582 -3.48 1 98.94 105 TYR A C 1
ATOM 824 O O . TYR A 1 105 ? 4.719 -7.008 -4.293 1 98.94 105 TYR A O 1
ATOM 832 N N . LEU A 1 106 ? 3.236 -8.531 -3.834 1 98.94 106 LEU A N 1
ATOM 833 C CA . LEU A 1 106 ? 2.998 -8.914 -5.223 1 98.94 106 LEU A CA 1
ATOM 834 C C . LEU A 1 106 ? 1.74 -8.242 -5.762 1 98.94 106 LEU A C 1
ATOM 836 O O . LEU A 1 106 ? 0.625 -8.664 -5.457 1 98.94 106 LEU A O 1
ATOM 840 N N . CYS A 1 107 ? 1.913 -7.242 -6.531 1 98.88 107 CYS A N 1
ATOM 841 C CA . CYS A 1 107 ? 0.833 -6.383 -7 1 98.88 107 CYS A CA 1
ATOM 842 C C . CYS A 1 107 ? 0.452 -6.723 -8.438 1 98.88 107 CYS A C 1
ATOM 844 O O . CYS A 1 107 ? 1.229 -6.48 -9.367 1 98.88 107 CYS A O 1
ATOM 846 N N . THR A 1 108 ? -0.773 -7.184 -8.664 1 98.81 108 THR A N 1
ATOM 847 C CA . THR A 1 108 ? -1.161 -7.531 -10.023 1 98.81 108 THR A CA 1
ATOM 848 C C . THR A 1 108 ? -2.002 -6.422 -10.648 1 98.81 108 THR A C 1
ATOM 850 O O . THR A 1 108 ? -2.322 -6.473 -11.844 1 98.81 108 THR A O 1
ATOM 853 N N . GLY A 1 109 ? -2.395 -5.449 -9.797 1 98.12 109 GLY A N 1
ATOM 854 C CA . GLY A 1 109 ? -3.334 -4.441 -10.266 1 98.12 109 GLY A CA 1
ATOM 855 C C . GLY A 1 109 ? -2.674 -3.115 -10.586 1 98.12 109 GLY A C 1
ATOM 856 O O . GLY A 1 109 ? -1.641 -2.771 -10.008 1 98.12 109 GLY A O 1
ATOM 857 N N . SER A 1 110 ? -3.277 -2.428 -11.438 1 97.5 110 SER A N 1
ATOM 858 C CA . SER A 1 110 ? -2.904 -1.063 -11.797 1 97.5 110 SER A CA 1
ATOM 859 C C . SER A 1 110 ? -4.094 -0.297 -12.359 1 97.5 110 SER A C 1
ATOM 861 O O . SER A 1 110 ? -5.227 -0.783 -12.328 1 97.5 110 SER A O 1
ATOM 863 N N . HIS A 1 111 ? -3.881 0.993 -12.695 1 97.12 111 HIS A N 1
ATOM 864 C CA . HIS A 1 111 ? -4.867 1.835 -13.359 1 97.12 111 HIS A CA 1
ATOM 865 C C . HIS A 1 111 ? -4.297 2.453 -14.633 1 97.12 111 HIS A C 1
ATOM 867 O O . HIS A 1 111 ? -3.096 2.729 -14.711 1 97.12 111 HIS A O 1
ATOM 873 N N . ASP A 1 112 ? -5.094 2.574 -15.656 1 94.69 112 ASP A N 1
ATOM 874 C CA . ASP A 1 112 ? -4.734 3.361 -16.828 1 94.69 112 ASP A CA 1
ATOM 875 C C . ASP A 1 112 ? -4.895 4.855 -16.562 1 94.69 112 ASP A C 1
ATOM 877 O O . ASP A 1 112 ? -5.992 5.402 -16.703 1 94.69 112 ASP A O 1
ATOM 881 N N . TYR A 1 113 ? -3.789 5.516 -16.219 1 93 113 TYR A N 1
ATOM 882 C CA . TYR A 1 113 ? -3.834 6.914 -15.812 1 93 113 TYR A CA 1
ATOM 883 C C . TYR A 1 113 ? -4.012 7.824 -17.016 1 93 113 TYR A C 1
ATOM 885 O O . TYR A 1 113 ? -4.094 9.047 -16.875 1 93 113 TYR A O 1
ATOM 893 N N . THR A 1 114 ? -4.094 7.293 -18.219 1 91.25 114 THR A N 1
ATOM 894 C CA . THR A 1 114 ? -4.375 8.078 -19.406 1 91.25 114 THR A CA 1
ATOM 895 C C . THR A 1 114 ? -5.871 8.07 -19.719 1 91.25 114 THR A C 1
ATOM 897 O O . THR A 1 114 ? -6.336 8.844 -20.562 1 91.25 114 THR A O 1
ATOM 900 N N . SER A 1 115 ? -6.543 7.211 -19.047 1 91.75 115 SER A N 1
ATOM 901 C CA . SER A 1 115 ? -7.984 7.137 -19.281 1 91.75 115 SER A CA 1
ATOM 902 C C . SER A 1 115 ? -8.734 8.156 -18.422 1 91.75 115 SER A C 1
ATOM 904 O O . SER A 1 115 ? -8.328 8.453 -17.297 1 91.75 115 SER A O 1
ATOM 906 N N . ALA A 1 116 ? -9.859 8.594 -18.812 1 91.38 116 ALA A N 1
ATOM 907 C CA . ALA A 1 116 ? -10.641 9.641 -18.156 1 91.38 116 ALA A CA 1
ATOM 908 C C . ALA A 1 116 ? -11.156 9.164 -16.797 1 91.38 116 ALA A C 1
ATOM 910 O O . ALA A 1 116 ? -11.258 9.953 -15.852 1 91.38 116 ALA A O 1
ATOM 911 N N . HIS A 1 117 ? -11.406 7.906 -16.766 1 94.38 117 HIS A N 1
ATOM 912 C CA . HIS A 1 117 ? -12.039 7.434 -15.539 1 94.38 117 HIS A CA 1
ATOM 913 C C . HIS A 1 117 ? -11.109 6.508 -14.766 1 94.38 117 HIS A C 1
ATOM 915 O O . HIS A 1 117 ? -11.562 5.684 -13.969 1 94.38 117 HIS A O 1
ATOM 921 N N . PHE A 1 118 ? -9.797 6.59 -15.125 1 95.44 118 PHE A N 1
ATOM 922 C CA . PHE A 1 118 ? -8.797 5.902 -14.32 1 95.44 118 PHE A CA 1
ATOM 923 C C . PHE A 1 118 ? -9.086 4.406 -14.258 1 95.44 118 PHE A C 1
ATOM 925 O O . PHE A 1 118 ? -9.102 3.816 -13.172 1 95.44 118 PHE A O 1
ATOM 932 N N . ASP A 1 119 ? -9.305 3.756 -15.391 1 96 119 ASP A N 1
ATOM 933 C CA . ASP A 1 119 ? -9.719 2.361 -15.523 1 96 119 ASP A CA 1
ATOM 934 C C . ASP A 1 119 ? -8.734 1.427 -14.828 1 96 119 ASP A C 1
ATOM 936 O O . ASP A 1 119 ? -7.52 1.567 -14.984 1 96 119 ASP A O 1
ATOM 940 N N . ILE A 1 120 ? -9.32 0.487 -14.109 1 97.25 120 ILE A N 1
ATOM 941 C CA . ILE A 1 120 ? -8.516 -0.503 -13.391 1 97.25 120 ILE A CA 1
ATOM 942 C C . ILE A 1 120 ? -8.125 -1.632 -14.344 1 97.25 120 ILE A C 1
ATOM 944 O O . ILE A 1 120 ? -8.898 -2.006 -15.227 1 97.25 120 ILE A O 1
ATOM 948 N N . ASN A 1 121 ? -6.906 -2.189 -14.258 1 97.5 121 ASN A N 1
ATOM 949 C CA . ASN A 1 121 ? -6.434 -3.357 -14.992 1 97.5 121 ASN A CA 1
ATOM 950 C C . ASN A 1 121 ? -5.602 -4.277 -14.109 1 97.5 121 ASN A C 1
ATOM 952 O O . ASN A 1 121 ? -5.223 -3.904 -12.992 1 97.5 121 ASN A O 1
ATOM 956 N N . ALA A 1 122 ? -5.473 -5.492 -14.57 1 98.5 122 ALA A N 1
ATOM 957 C CA . ALA A 1 122 ? -4.68 -6.48 -13.852 1 98.5 122 ALA A CA 1
ATOM 958 C C . ALA A 1 122 ? -3.828 -7.309 -14.812 1 98.5 122 ALA A C 1
ATOM 960 O O . ALA A 1 122 ? -4.234 -7.562 -15.945 1 98.5 122 ALA A O 1
ATOM 961 N N . ALA A 1 123 ? -2.617 -7.652 -14.406 1 98.69 123 ALA A N 1
ATOM 962 C CA . ALA A 1 123 ? -1.713 -8.547 -15.133 1 98.69 123 ALA A CA 1
ATOM 963 C C . ALA A 1 123 ? -1.101 -9.586 -14.195 1 98.69 123 ALA A C 1
ATOM 965 O O . ALA A 1 123 ? -0.773 -9.273 -13.047 1 98.69 123 ALA A O 1
ATOM 966 N N . PRO A 1 124 ? -0.94 -10.773 -14.711 1 98.88 124 PRO A N 1
ATOM 967 C CA . PRO A 1 124 ? -0.502 -11.859 -13.828 1 98.88 124 PRO A CA 1
ATOM 968 C C . PRO A 1 124 ? 0.96 -11.727 -13.414 1 98.88 124 PRO A C 1
ATOM 970 O O . PRO A 1 124 ? 1.746 -11.07 -14.102 1 98.88 124 PRO A O 1
ATOM 973 N N . ILE A 1 125 ? 1.301 -12.266 -12.258 1 98.94 125 ILE A N 1
ATOM 974 C CA . ILE A 1 125 ? 2.666 -12.406 -11.766 1 98.94 125 ILE A CA 1
ATOM 975 C C . ILE A 1 125 ? 3.025 -13.883 -11.641 1 98.94 125 ILE A C 1
ATOM 977 O O . ILE A 1 125 ? 2.229 -14.68 -11.141 1 98.94 125 ILE A O 1
ATOM 981 N N . VAL A 1 126 ? 4.195 -14.266 -12.141 1 99 126 VAL A N 1
ATOM 982 C CA . VAL A 1 126 ? 4.699 -15.633 -12.023 1 99 126 VAL A CA 1
ATOM 983 C C . VAL A 1 126 ? 6.047 -15.617 -11.297 1 99 126 VAL A C 1
ATOM 985 O O . VAL A 1 126 ? 6.992 -14.969 -11.75 1 99 126 VAL A O 1
ATOM 988 N N . ILE A 1 127 ? 6.125 -16.266 -10.18 1 99 127 ILE A N 1
ATOM 989 C CA . ILE A 1 127 ? 7.367 -16.516 -9.461 1 99 127 ILE A CA 1
ATOM 990 C C . ILE A 1 127 ? 7.828 -17.953 -9.727 1 99 127 ILE A C 1
ATOM 992 O O . ILE A 1 127 ? 7.148 -18.906 -9.352 1 99 127 ILE A O 1
ATOM 996 N N . GLY A 1 128 ? 8.945 -18.094 -10.312 1 98.94 128 GLY A N 1
ATOM 997 C CA . GLY A 1 128 ? 9.445 -19.422 -10.641 1 98.94 128 GLY A CA 1
ATOM 998 C C . GLY A 1 128 ? 9.758 -20.25 -9.422 1 98.94 128 GLY A C 1
ATOM 999 O O . GLY A 1 128 ? 9.844 -19.734 -8.305 1 98.94 128 GLY A O 1
ATOM 1000 N N . GLU A 1 129 ? 9.945 -21.562 -9.688 1 98.81 129 GLU A N 1
ATOM 1001 C CA . GLU A 1 129 ? 10.32 -22.469 -8.602 1 98.81 129 GLU A CA 1
ATOM 1002 C C . GLU A 1 129 ? 11.672 -22.094 -8.008 1 98.81 129 GLU A C 1
ATOM 1004 O O . GLU A 1 129 ? 12.539 -21.562 -8.711 1 98.81 129 GLU A O 1
ATOM 1009 N N . LYS A 1 130 ? 11.797 -22.328 -6.688 1 98.69 130 LYS A N 1
ATOM 1010 C CA . LYS A 1 130 ? 13.062 -22.188 -5.973 1 98.69 130 LYS A CA 1
ATOM 1011 C C . LYS A 1 130 ? 13.555 -20.75 -5.969 1 98.69 130 LYS A C 1
ATOM 1013 O O . LYS A 1 130 ? 14.742 -20.484 -5.789 1 98.69 130 LYS A O 1
ATOM 1018 N N . CYS A 1 131 ? 12.695 -19.812 -6.277 1 98.94 131 CYS A N 1
ATOM 1019 C CA . CYS A 1 131 ? 13.039 -18.406 -6.113 1 98.94 131 CYS A CA 1
ATOM 1020 C C . CYS A 1 131 ? 13.062 -18.016 -4.641 1 98.94 131 CYS A C 1
ATOM 1022 O O . CYS A 1 131 ? 12.367 -18.609 -3.824 1 98.94 131 CYS A O 1
ATOM 1024 N N . TRP A 1 132 ? 13.859 -17.078 -4.352 1 98.94 132 TRP A N 1
ATOM 1025 C CA . TRP A 1 132 ? 13.836 -16.422 -3.047 1 98.94 132 TRP A CA 1
ATOM 1026 C C . TRP A 1 132 ? 13.695 -14.914 -3.193 1 98.94 132 TRP A C 1
ATOM 1028 O O . TRP A 1 132 ? 14.641 -14.234 -3.613 1 98.94 132 TRP A O 1
ATOM 1038 N N . LEU A 1 133 ? 12.523 -14.391 -2.934 1 98.94 133 LEU A N 1
ATOM 1039 C CA . LEU A 1 133 ? 12.312 -12.953 -2.781 1 98.94 133 LEU A CA 1
ATOM 1040 C C . LEU A 1 133 ? 12.508 -12.523 -1.329 1 98.94 133 LEU A C 1
ATOM 1042 O O . LEU A 1 133 ? 11.664 -12.805 -0.477 1 98.94 133 LEU A O 1
ATOM 1046 N N . ALA A 1 134 ? 13.531 -11.852 -1.02 1 98.88 134 ALA A N 1
ATOM 1047 C CA . ALA A 1 134 ? 13.883 -11.469 0.347 1 98.88 134 ALA A CA 1
ATOM 1048 C C . ALA A 1 134 ? 12.914 -10.422 0.889 1 98.88 134 ALA A C 1
ATOM 1050 O O . ALA A 1 134 ? 11.867 -10.164 0.285 1 98.88 134 ALA A O 1
ATOM 1051 N N . THR A 1 135 ? 13.211 -9.93 2.084 1 98.81 135 THR A N 1
ATOM 1052 C CA . THR A 1 135 ? 12.281 -9.117 2.85 1 98.81 135 THR A CA 1
ATOM 1053 C C . THR A 1 135 ? 11.859 -7.883 2.053 1 98.81 135 THR A C 1
ATOM 1055 O O . THR A 1 135 ? 12.711 -7.184 1.486 1 98.81 135 THR A O 1
ATOM 1058 N N . ASP A 1 136 ? 10.5 -7.672 1.96 1 98.75 136 ASP A N 1
ATOM 1059 C CA . ASP A 1 136 ? 9.914 -6.418 1.488 1 98.75 136 ASP A CA 1
ATOM 1060 C C . ASP A 1 136 ? 10.258 -6.176 0.02 1 98.75 136 ASP A C 1
ATOM 1062 O O . ASP A 1 136 ? 10.594 -5.055 -0.368 1 98.75 136 ASP A O 1
ATOM 1066 N N . VAL A 1 137 ? 10.297 -7.25 -0.744 1 98.94 137 VAL A N 1
ATOM 1067 C CA . VAL A 1 137 ? 10.406 -7.129 -2.193 1 98.94 137 VAL A CA 1
ATOM 1068 C C . VAL A 1 137 ? 9.039 -6.797 -2.789 1 98.94 137 VAL A C 1
ATOM 1070 O O . VAL A 1 137 ? 8.023 -7.367 -2.385 1 98.94 137 VAL A O 1
ATOM 1073 N N . PHE A 1 138 ? 8.992 -5.855 -3.684 1 98.94 138 PHE A N 1
ATOM 1074 C CA . PHE A 1 138 ? 7.812 -5.5 -4.457 1 98.94 138 PHE A CA 1
ATOM 1075 C C . PHE A 1 138 ? 7.895 -6.074 -5.867 1 98.94 138 PHE A C 1
ATOM 1077 O O . PHE A 1 138 ? 8.945 -6.012 -6.508 1 98.94 138 PHE A O 1
ATOM 1084 N N . VAL A 1 139 ? 6.805 -6.648 -6.367 1 98.94 139 VAL A N 1
ATOM 1085 C CA . VAL A 1 139 ? 6.707 -7.145 -7.738 1 98.94 139 VAL A CA 1
ATOM 1086 C C . VAL A 1 139 ? 5.527 -6.484 -8.445 1 98.94 139 VAL A C 1
ATOM 1088 O O . VAL A 1 139 ? 4.391 -6.562 -7.973 1 98.94 139 VAL A O 1
ATOM 1091 N N . ALA A 1 140 ? 5.789 -5.883 -9.609 1 98.81 140 ALA A N 1
ATOM 1092 C CA . ALA A 1 140 ? 4.797 -5.121 -10.367 1 98.81 140 ALA A CA 1
ATOM 1093 C C . ALA A 1 140 ? 3.932 -6.039 -11.227 1 98.81 140 ALA A C 1
ATOM 1095 O O . ALA A 1 140 ? 4.262 -7.211 -11.414 1 98.81 140 ALA A O 1
ATOM 1096 N N . PRO A 1 141 ? 2.844 -5.473 -11.734 1 98.81 141 PRO A N 1
ATOM 1097 C CA . PRO A 1 141 ? 1.96 -6.277 -12.578 1 98.81 141 PRO A CA 1
ATOM 1098 C C . PRO A 1 141 ? 2.664 -6.82 -13.82 1 98.81 141 PRO A C 1
ATOM 1100 O O . PRO A 1 141 ? 3.443 -6.102 -14.453 1 98.81 141 PRO A O 1
ATOM 1103 N N . GLY A 1 142 ? 2.41 -8.086 -14.117 1 98.81 142 GLY A N 1
ATOM 1104 C CA . GLY A 1 142 ? 2.848 -8.664 -15.383 1 98.81 142 GLY A CA 1
ATOM 1105 C C . GLY A 1 142 ? 4.254 -9.227 -15.328 1 98.81 142 GLY A C 1
ATOM 1106 O O . GLY A 1 142 ? 4.793 -9.672 -16.344 1 98.81 142 GLY A O 1
ATOM 1107 N N . VAL A 1 143 ? 4.871 -9.266 -14.195 1 98.88 143 VAL A N 1
ATOM 1108 C CA . VAL A 1 143 ? 6.27 -9.656 -14.062 1 98.88 143 VAL A CA 1
ATOM 1109 C C . VAL A 1 143 ? 6.371 -11.172 -13.93 1 98.88 143 VAL A C 1
ATOM 1111 O O . VAL A 1 143 ? 5.578 -11.797 -13.227 1 98.88 143 VAL A O 1
ATOM 1114 N N . THR A 1 144 ? 7.312 -11.75 -14.594 1 98.94 144 THR A N 1
ATOM 1115 C CA . THR A 1 144 ? 7.738 -13.133 -14.422 1 98.94 144 THR A CA 1
ATOM 1116 C C . THR A 1 144 ? 9.172 -13.188 -13.898 1 98.94 144 THR A C 1
ATOM 1118 O O . THR A 1 144 ? 10.07 -12.562 -14.453 1 98.94 144 THR A O 1
ATOM 1121 N N . ILE A 1 145 ? 9.398 -13.859 -12.836 1 98.94 145 ILE A N 1
ATOM 1122 C CA . ILE A 1 145 ? 10.734 -14.109 -12.312 1 98.94 145 ILE A CA 1
ATOM 1123 C C . ILE A 1 145 ? 11.148 -15.547 -12.609 1 98.94 145 ILE A C 1
ATOM 1125 O O . ILE A 1 145 ? 10.477 -16.5 -12.188 1 98.94 145 ILE A O 1
ATOM 1129 N N . GLY A 1 146 ? 12.195 -15.695 -13.297 1 98.81 146 GLY A N 1
ATOM 1130 C CA . GLY A 1 146 ? 12.664 -17.016 -13.672 1 98.81 146 GLY A CA 1
ATOM 1131 C C . GLY A 1 146 ? 13.055 -17.875 -12.477 1 98.81 146 GLY A C 1
ATOM 1132 O O . GLY A 1 146 ? 13.461 -17.344 -11.438 1 98.81 146 GLY A O 1
ATOM 1133 N N . HIS A 1 147 ? 13.016 -19.203 -12.727 1 98.56 147 HIS A N 1
ATOM 1134 C CA . HIS A 1 147 ? 13.258 -20.141 -11.641 1 98.56 147 HIS A CA 1
ATOM 1135 C C . HIS A 1 147 ? 14.633 -19.906 -11.016 1 98.56 147 HIS A C 1
ATOM 1137 O O . HIS A 1 147 ? 15.57 -19.5 -11.703 1 98.56 147 HIS A O 1
ATOM 1143 N N . GLY A 1 148 ? 14.727 -20.109 -9.703 1 98.5 148 GLY A N 1
ATOM 1144 C CA . GLY A 1 148 ? 15.992 -20.109 -8.992 1 98.5 148 GLY A CA 1
ATOM 1145 C C . GLY A 1 148 ? 16.516 -18.719 -8.688 1 98.5 148 GLY A C 1
ATOM 1146 O O . GLY A 1 148 ? 17.531 -18.562 -8.016 1 98.5 148 GLY A O 1
ATOM 1147 N N . THR A 1 149 ? 15.875 -17.672 -9.164 1 98.75 149 THR A N 1
ATOM 1148 C CA . THR A 1 149 ? 16.375 -16.312 -9.055 1 98.75 149 THR A CA 1
ATOM 1149 C C . THR A 1 149 ? 16.156 -15.773 -7.641 1 98.75 149 THR A C 1
ATOM 1151 O O . THR A 1 149 ? 15.109 -16 -7.035 1 98.75 149 THR A O 1
ATOM 1154 N N . VAL A 1 150 ? 17.172 -15.078 -7.109 1 98.88 150 VAL A N 1
ATOM 1155 C CA . VAL A 1 150 ? 17.156 -14.422 -5.809 1 98.88 150 VAL A CA 1
ATOM 1156 C C . VAL A 1 150 ? 17 -12.914 -5.996 1 98.88 150 VAL A C 1
ATOM 1158 O O . VAL A 1 150 ? 17.719 -12.297 -6.781 1 98.88 150 VAL A O 1
ATOM 1161 N N . VAL A 1 151 ? 16.062 -12.352 -5.344 1 98.88 151 VAL A N 1
ATOM 1162 C CA . VAL A 1 151 ? 15.875 -10.898 -5.336 1 98.88 151 VAL A CA 1
ATOM 1163 C C . VAL A 1 151 ? 16.172 -10.352 -3.941 1 98.88 151 VAL A C 1
ATOM 1165 O O . VAL A 1 151 ? 15.5 -10.711 -2.971 1 98.88 151 VAL A O 1
ATOM 1168 N N . GLY A 1 152 ? 17.109 -9.477 -3.814 1 98.75 152 GLY A N 1
ATOM 1169 C CA . GLY A 1 152 ? 17.562 -8.938 -2.539 1 98.75 152 GLY A CA 1
ATOM 1170 C C . GLY A 1 152 ? 16.5 -8.109 -1.839 1 98.75 152 GLY A C 1
ATOM 1171 O O . GLY A 1 152 ? 15.57 -7.609 -2.477 1 98.75 152 GLY A O 1
ATOM 1172 N N . ALA A 1 153 ? 16.734 -7.945 -0.542 1 98.69 153 ALA A N 1
ATOM 1173 C CA . ALA A 1 153 ? 15.758 -7.266 0.312 1 98.69 153 ALA A CA 1
ATOM 1174 C C . ALA A 1 153 ? 15.508 -5.84 -0.171 1 98.69 153 ALA A C 1
ATOM 1176 O O . ALA A 1 153 ? 16.422 -5.172 -0.659 1 98.69 153 ALA A O 1
ATOM 1177 N N . ARG A 1 154 ? 14.18 -5.43 -0.017 1 98.31 154 ARG A N 1
ATOM 1178 C CA . ARG A 1 154 ? 13.719 -4.062 -0.262 1 98.31 154 ARG A CA 1
ATOM 1179 C C . ARG A 1 154 ? 13.828 -3.709 -1.741 1 98.31 154 ARG A C 1
ATOM 1181 O O . ARG A 1 154 ? 13.758 -2.535 -2.109 1 98.31 154 ARG A O 1
ATOM 1188 N N . SER A 1 155 ? 13.992 -4.73 -2.594 1 98.75 155 SER A N 1
ATOM 1189 C CA . SER A 1 155 ? 14.047 -4.5 -4.031 1 98.75 155 SER A CA 1
ATOM 1190 C C . SER A 1 155 ? 12.656 -4.336 -4.625 1 98.75 155 SER A C 1
ATOM 1192 O O . SER A 1 155 ? 11.664 -4.781 -4.031 1 98.75 155 SER A O 1
ATOM 1194 N N . SER A 1 156 ? 12.586 -3.633 -5.73 1 98.81 156 SER A N 1
ATOM 1195 C CA . SER A 1 156 ? 11.352 -3.48 -6.504 1 98.81 156 SER A CA 1
ATOM 1196 C C . SER A 1 156 ? 11.531 -3.996 -7.93 1 98.81 156 SER A C 1
ATOM 1198 O O . SER A 1 156 ? 12.398 -3.518 -8.664 1 98.81 156 SER A O 1
ATOM 1200 N N . VAL A 1 157 ? 10.742 -4.945 -8.289 1 98.88 157 VAL A N 1
ATOM 1201 C CA . VAL A 1 157 ? 10.836 -5.586 -9.602 1 98.88 157 VAL A CA 1
ATOM 1202 C C . VAL A 1 157 ? 9.75 -5.043 -10.516 1 98.88 157 VAL A C 1
ATOM 1204 O O . VAL A 1 157 ? 8.562 -5.289 -10.297 1 98.88 157 VAL A O 1
ATOM 1207 N N . PHE A 1 158 ? 10.133 -4.371 -11.57 1 98.44 158 PHE A N 1
ATOM 1208 C CA . PHE A 1 158 ? 9.18 -3.754 -12.477 1 98.44 158 PHE A CA 1
ATOM 1209 C C . PHE A 1 158 ? 9.219 -4.426 -13.844 1 98.44 158 PHE A C 1
ATOM 1211 O O . PHE A 1 158 ? 8.352 -4.195 -14.688 1 98.44 158 PHE A O 1
ATOM 1218 N N . LYS A 1 159 ? 10.297 -5.18 -14.062 1 98.38 159 LYS A N 1
ATOM 1219 C CA . LYS A 1 159 ? 10.461 -5.973 -15.273 1 98.38 159 LYS A CA 1
ATOM 1220 C C . LYS A 1 159 ? 10.836 -7.414 -14.945 1 98.38 159 LYS A C 1
ATOM 1222 O O . LYS A 1 159 ? 11.453 -7.68 -13.914 1 98.38 159 LYS A O 1
ATOM 1227 N N . SER A 1 160 ? 10.477 -8.266 -15.875 1 98.88 160 SER A N 1
ATOM 1228 C CA . SER A 1 160 ? 10.766 -9.68 -15.672 1 98.88 160 SER A CA 1
ATOM 1229 C C . SER A 1 160 ? 12.258 -9.93 -15.523 1 98.88 160 SER A C 1
ATOM 1231 O O . SER A 1 160 ? 13.078 -9.227 -16.109 1 98.88 160 SER A O 1
ATOM 1233 N N . LEU A 1 161 ? 12.609 -10.898 -14.734 1 98.88 161 LEU A N 1
ATOM 1234 C CA . LEU A 1 161 ? 13.992 -11.266 -14.43 1 98.88 161 LEU A CA 1
ATOM 1235 C C . LEU A 1 161 ? 14.305 -12.664 -14.945 1 98.88 161 LEU A C 1
ATOM 1237 O O . LEU A 1 161 ? 13.453 -13.547 -14.914 1 98.88 161 LEU A O 1
ATOM 1241 N N . PRO A 1 162 ? 15.5 -12.875 -15.367 1 98.5 162 PRO A N 1
ATOM 1242 C CA . PRO A 1 162 ? 15.875 -14.188 -15.883 1 98.5 162 PRO A CA 1
ATOM 1243 C C . PRO A 1 162 ? 16.016 -15.234 -14.781 1 98.5 162 PRO A C 1
ATOM 1245 O O . PRO A 1 162 ? 15.977 -14.898 -13.594 1 98.5 162 PRO A O 1
ATOM 1248 N N . ALA A 1 163 ? 16.188 -16.484 -15.258 1 98.44 163 ALA A N 1
ATOM 1249 C CA . ALA A 1 163 ? 16.406 -17.594 -14.328 1 98.44 163 ALA A CA 1
ATOM 1250 C C . ALA A 1 163 ? 17.812 -17.562 -13.766 1 98.44 163 ALA A C 1
ATOM 1252 O O . ALA A 1 163 ? 18.75 -17.109 -14.43 1 98.44 163 ALA A O 1
ATOM 1253 N N . ASN A 1 164 ? 17.891 -18.047 -12.5 1 98.31 164 ASN A N 1
ATOM 1254 C CA . ASN A 1 164 ? 19.156 -18.312 -11.828 1 98.31 164 ASN A CA 1
ATOM 1255 C C . ASN A 1 164 ? 20.031 -17.047 -11.773 1 98.31 164 ASN A C 1
ATOM 1257 O O . ASN A 1 164 ? 21.219 -17.109 -12.094 1 98.31 164 ASN A O 1
ATOM 1261 N N . ALA A 1 165 ? 19.438 -15.945 -11.367 1 98.56 165 ALA A N 1
ATOM 1262 C CA . ALA A 1 165 ? 20.125 -14.664 -11.211 1 98.56 165 ALA A CA 1
ATOM 1263 C C . ALA A 1 165 ? 20.031 -14.164 -9.773 1 98.56 165 ALA A C 1
ATOM 1265 O O . ALA A 1 165 ? 19.156 -14.594 -9.016 1 98.56 165 ALA A O 1
ATOM 1266 N N . ILE A 1 166 ? 20.906 -13.375 -9.375 1 98.62 166 ILE A N 1
ATOM 1267 C CA . ILE A 1 166 ? 20.828 -12.555 -8.172 1 98.62 166 ILE A CA 1
ATOM 1268 C C . ILE A 1 166 ? 20.562 -11.102 -8.555 1 98.62 166 ILE A C 1
ATOM 1270 O O . ILE A 1 166 ? 21.297 -10.508 -9.336 1 98.62 166 ILE A O 1
ATOM 1274 N N . CYS A 1 167 ? 19.5 -10.602 -8.07 1 98.75 167 CYS A N 1
ATOM 1275 C CA . CYS A 1 167 ? 19.031 -9.266 -8.453 1 98.75 167 CYS A CA 1
ATOM 1276 C C . CYS A 1 167 ? 18.844 -8.383 -7.223 1 98.75 167 CYS A C 1
ATOM 1278 O O . CYS A 1 167 ? 18.578 -8.883 -6.129 1 98.75 167 CYS A O 1
ATOM 1280 N N . ARG A 1 168 ? 19 -7.133 -7.34 1 98.25 168 ARG A N 1
ATOM 1281 C CA . ARG A 1 168 ? 18.719 -6.195 -6.262 1 98.25 168 ARG A CA 1
ATOM 1282 C C . ARG A 1 168 ? 18.5 -4.785 -6.801 1 98.25 168 ARG A C 1
ATOM 1284 O O . ARG A 1 168 ? 18.906 -4.477 -7.926 1 98.25 168 ARG A O 1
ATOM 1291 N N . GLY A 1 169 ? 17.766 -4.004 -5.98 1 97.25 169 GLY A N 1
ATOM 1292 C CA . GLY A 1 169 ? 17.672 -2.588 -6.293 1 97.25 169 GLY A CA 1
ATOM 1293 C C . GLY A 1 169 ? 16.25 -2.125 -6.547 1 97.25 169 GLY A C 1
ATOM 1294 O O . GLY A 1 169 ? 15.32 -2.936 -6.559 1 97.25 169 GLY A O 1
ATOM 1295 N N . ASN A 1 170 ? 16.078 -0.8 -6.816 1 96.5 170 ASN A N 1
ATOM 1296 C CA . ASN A 1 170 ? 14.844 -0.111 -7.184 1 96.5 170 ASN A CA 1
ATOM 1297 C C . ASN A 1 170 ? 15.07 0.854 -8.344 1 96.5 170 ASN A C 1
ATOM 1299 O O . ASN A 1 170 ? 15.43 2.012 -8.133 1 96.5 170 ASN A O 1
ATOM 1303 N N . PRO A 1 171 ? 14.961 0.319 -9.484 1 96.56 171 PRO A N 1
ATOM 1304 C CA . PRO A 1 171 ? 14.445 -0.994 -9.883 1 96.56 171 PRO A CA 1
ATOM 1305 C C . PRO A 1 171 ? 15.477 -2.107 -9.711 1 96.56 171 PRO A C 1
ATOM 1307 O O . PRO A 1 171 ? 16.688 -1.852 -9.766 1 96.56 171 PRO A O 1
ATOM 1310 N N . ALA A 1 172 ? 14.992 -3.287 -9.508 1 98 172 ALA A N 1
ATOM 1311 C CA . ALA A 1 172 ? 15.859 -4.461 -9.391 1 98 172 ALA A CA 1
ATOM 1312 C C . ALA A 1 172 ? 16.547 -4.766 -10.711 1 98 172 ALA A C 1
ATOM 1314 O O . ALA A 1 172 ? 15.914 -4.766 -11.773 1 98 172 ALA A O 1
ATOM 1315 N N . VAL A 1 173 ? 17.797 -5.039 -10.664 1 97.88 173 VAL A N 1
ATOM 1316 C CA . VAL A 1 173 ? 18.578 -5.438 -11.82 1 97.88 173 VAL A CA 1
ATOM 1317 C C . VAL A 1 173 ? 19.438 -6.66 -11.477 1 97.88 173 VAL A C 1
ATOM 1319 O O . VAL A 1 173 ? 19.703 -6.922 -10.305 1 97.88 173 VAL A O 1
ATOM 1322 N N . VAL A 1 174 ? 19.844 -7.359 -12.531 1 98 174 VAL A N 1
ATOM 1323 C CA . VAL A 1 174 ? 20.719 -8.5 -12.344 1 98 174 VAL A CA 1
ATOM 1324 C C . VAL A 1 174 ? 22.109 -8.016 -11.914 1 98 174 VAL A C 1
ATOM 1326 O O . VAL A 1 174 ? 22.688 -7.145 -12.555 1 98 174 VAL A O 1
ATOM 1329 N N . THR A 1 175 ? 22.609 -8.516 -10.844 1 98 175 THR A N 1
ATOM 1330 C CA . THR A 1 175 ? 23.938 -8.148 -10.383 1 98 175 THR A CA 1
ATOM 1331 C C . THR A 1 175 ? 24.938 -9.266 -10.672 1 98 175 THR A C 1
ATOM 1333 O O . THR A 1 175 ? 26.125 -9 -10.922 1 98 175 THR A O 1
ATOM 1336 N N . ARG A 1 176 ? 24.531 -10.484 -10.586 1 96 176 ARG A N 1
ATOM 1337 C CA . ARG A 1 176 ? 25.344 -11.648 -10.914 1 96 176 ARG A CA 1
ATOM 1338 C C . ARG A 1 176 ? 24.5 -12.898 -11.086 1 96 176 ARG A C 1
ATOM 1340 O O . ARG A 1 176 ? 23.281 -12.859 -10.867 1 96 176 ARG A O 1
ATOM 1347 N N . GLN A 1 177 ? 25.156 -13.977 -11.523 1 94.88 177 GLN A N 1
ATOM 1348 C CA . GLN A 1 177 ? 24.469 -15.25 -11.688 1 94.88 177 GLN A CA 1
ATOM 1349 C C . GLN A 1 177 ? 24.453 -16.047 -10.391 1 94.88 177 GLN A C 1
ATOM 1351 O O . GLN A 1 177 ? 25.422 -16 -9.625 1 94.88 177 GLN A O 1
ATOM 1356 N N . ARG A 1 178 ? 23.344 -16.672 -10.219 1 93.94 178 ARG A N 1
ATOM 1357 C CA . ARG A 1 178 ? 23.297 -17.594 -9.086 1 93.94 178 ARG A CA 1
ATOM 1358 C C . ARG A 1 178 ? 24.062 -18.875 -9.383 1 93.94 178 ARG A C 1
ATOM 1360 O O . ARG A 1 178 ? 23.75 -19.578 -10.352 1 93.94 178 ARG A O 1
ATOM 1367 N N . VAL A 1 179 ? 25.109 -19.141 -8.648 1 88.44 179 VAL A N 1
ATOM 1368 C CA . VAL A 1 179 ? 25.906 -20.359 -8.828 1 88.44 179 VAL A CA 1
ATOM 1369 C C . VAL A 1 179 ? 25.594 -21.344 -7.711 1 88.44 179 VAL A C 1
ATOM 1371 O O . VAL A 1 179 ? 25.562 -20.984 -6.535 1 88.44 179 VAL A O 1
ATOM 1374 N N . GLN A 1 180 ? 25.094 -22.484 -8.164 1 79.31 180 GLN A N 1
ATOM 1375 C CA . GLN A 1 180 ? 24.781 -23.516 -7.188 1 79.31 180 GLN A CA 1
ATOM 1376 C C . GLN A 1 180 ? 26.016 -24.297 -6.77 1 79.31 180 GLN A C 1
ATOM 1378 O O . GLN A 1 180 ? 26.828 -24.688 -7.617 1 79.31 180 GLN A O 1
ATOM 1383 N N . LYS A 1 181 ? 26.312 -24.047 -5.367 1 70.31 181 LYS A N 1
ATOM 1384 C CA . LYS A 1 181 ? 27.422 -24.859 -4.879 1 70.31 181 LYS A CA 1
ATOM 1385 C C . LYS A 1 181 ? 27.031 -26.328 -4.812 1 70.31 181 LYS A C 1
ATOM 1387 O O . LYS A 1 181 ? 25.984 -26.672 -4.266 1 70.31 181 LYS A O 1
ATOM 1392 N N . VAL A 1 182 ? 27.484 -27.109 -5.961 1 61.84 182 VAL A N 1
ATOM 1393 C CA . VAL A 1 182 ? 27.281 -28.547 -5.98 1 61.84 182 VAL A CA 1
ATOM 1394 C C . VAL A 1 182 ? 28.078 -29.203 -4.852 1 61.84 182 VAL A C 1
ATOM 1396 O O . VAL A 1 182 ? 29.281 -28.953 -4.723 1 61.84 182 VAL A O 1
ATOM 1399 N N . THR A 1 183 ? 27.406 -29.375 -3.707 1 53.03 183 THR A N 1
ATOM 1400 C CA . THR A 1 183 ? 28.125 -30.156 -2.711 1 53.03 183 THR A CA 1
ATOM 1401 C C . THR A 1 183 ? 28.484 -31.531 -3.254 1 53.03 183 THR A C 1
ATOM 1403 O O . THR A 1 183 ? 27.609 -32.25 -3.77 1 53.03 183 THR A O 1
ATOM 1406 N N . PRO A 1 184 ? 29.844 -31.891 -3.049 1 54.91 184 PRO A N 1
ATOM 1407 C CA . PRO A 1 184 ? 30.266 -33.219 -3.461 1 54.91 184 PRO A CA 1
ATOM 1408 C C . PRO A 1 184 ? 29.516 -34.344 -2.732 1 54.91 184 PRO A C 1
ATOM 1410 O O . PRO A 1 184 ? 29.078 -34.156 -1.597 1 54.91 184 PRO A O 1
ATOM 1413 N N . MET B 1 1 ? 25.156 16.859 20.094 1 79.62 1 MET B N 1
ATOM 1414 C CA . MET B 1 1 ? 24.812 16.047 21.266 1 79.62 1 MET B CA 1
ATOM 1415 C C . MET B 1 1 ? 23.312 15.867 21.375 1 79.62 1 MET B C 1
ATOM 1417 O O . MET B 1 1 ? 22.547 16.797 21.078 1 79.62 1 MET B O 1
ATOM 1421 N N . GLN B 1 2 ? 22.75 14.68 21.125 1 91.94 2 GLN B N 1
ATOM 1422 C CA . GLN B 1 2 ? 21.344 14.305 21.234 1 91.94 2 GLN B CA 1
ATOM 1423 C C . GLN B 1 2 ? 21.016 13.773 22.641 1 91.94 2 GLN B C 1
ATOM 1425 O O . GLN B 1 2 ? 21.5 12.711 23.031 1 91.94 2 GLN B O 1
ATOM 1430 N N . ASP B 1 3 ? 20.219 14.578 23.453 1 95.19 3 ASP B N 1
ATOM 1431 C CA . ASP B 1 3 ? 19.797 14.219 24.797 1 95.19 3 ASP B CA 1
ATOM 1432 C C . ASP B 1 3 ? 18.266 14.172 24.906 1 95.19 3 ASP B C 1
ATOM 1434 O O . ASP B 1 3 ? 17.625 15.203 25.156 1 95.19 3 ASP B O 1
ATOM 1438 N N . LEU B 1 4 ? 17.703 13.047 24.859 1 95.38 4 LEU B N 1
ATOM 1439 C CA . LEU B 1 4 ? 16.266 12.852 24.781 1 95.38 4 LEU B CA 1
ATOM 1440 C C . LEU B 1 4 ? 15.609 13.062 26.141 1 95.38 4 LEU B C 1
ATOM 1442 O O . LEU B 1 4 ? 14.391 13.211 26.234 1 95.38 4 LEU B O 1
ATOM 1446 N N . SER B 1 5 ? 16.312 13.008 27.219 1 96 5 SER B N 1
ATOM 1447 C CA . SER B 1 5 ? 15.727 13.227 28.531 1 96 5 SER B CA 1
ATOM 1448 C C . SER B 1 5 ? 15.141 14.633 28.656 1 96 5 SER B C 1
ATOM 1450 O O . SER B 1 5 ? 14.266 14.883 29.484 1 96 5 SER B O 1
ATOM 1452 N N . GLY B 1 6 ? 15.625 15.523 27.891 1 94.75 6 GLY B N 1
ATOM 1453 C CA . GLY B 1 6 ? 15.117 16.891 27.875 1 94.75 6 GLY B CA 1
ATOM 1454 C C . GLY B 1 6 ? 14.086 17.125 26.781 1 94.75 6 GLY B C 1
ATOM 1455 O O . GLY B 1 6 ? 13.648 18.266 26.578 1 94.75 6 GLY B O 1
ATOM 1456 N N . PHE B 1 7 ? 13.75 16.109 26.062 1 95.31 7 PHE B N 1
ATOM 1457 C CA . PHE B 1 7 ? 12.766 16.234 25 1 95.31 7 PHE B CA 1
ATOM 1458 C C . PHE B 1 7 ? 11.383 16.531 25.562 1 95.31 7 PHE B C 1
ATOM 1460 O O . PHE B 1 7 ? 10.977 15.93 26.562 1 95.31 7 PHE B O 1
ATOM 1467 N N . THR B 1 8 ? 10.664 17.453 24.922 1 94.38 8 THR B N 1
ATOM 1468 C CA . THR B 1 8 ? 9.266 17.719 25.234 1 94.38 8 THR B CA 1
ATOM 1469 C C . THR B 1 8 ? 8.492 18.078 23.953 1 94.38 8 THR B C 1
ATOM 1471 O O . THR B 1 8 ? 9.023 18.734 23.062 1 94.38 8 THR B O 1
ATOM 1474 N N . VAL B 1 9 ? 7.281 17.562 23.922 1 94.62 9 VAL B N 1
ATOM 1475 C CA . VAL B 1 9 ? 6.395 18 22.844 1 94.62 9 VAL B CA 1
ATOM 1476 C C . VAL B 1 9 ? 5.914 19.422 23.109 1 94.62 9 VAL B C 1
ATOM 1478 O O . VAL B 1 9 ? 5.34 19.688 24.172 1 94.62 9 VAL B O 1
ATOM 1481 N N . PRO B 1 10 ? 6.148 20.281 22.172 1 94.5 10 PRO B N 1
ATOM 1482 C CA . PRO B 1 10 ? 5.727 21.672 22.406 1 94.5 10 PRO B CA 1
ATOM 1483 C C . PRO B 1 10 ? 4.227 21.797 22.656 1 94.5 10 PRO B C 1
ATOM 1485 O O . PRO B 1 10 ? 3.434 21.047 22.094 1 94.5 10 PRO B O 1
ATOM 1488 N N . LYS B 1 11 ? 3.93 22.766 23.5 1 92.62 11 LYS B N 1
ATOM 1489 C CA . LYS B 1 11 ? 2.52 23.031 23.766 1 92.62 11 LYS B CA 1
ATOM 1490 C C . LYS B 1 11 ? 1.756 23.328 22.484 1 92.62 11 LYS B C 1
ATOM 1492 O O . LYS B 1 11 ? 2.234 24.094 21.641 1 92.62 11 LYS B O 1
ATOM 1497 N N . GLY B 1 12 ? 0.578 22.688 22.297 1 94.62 12 GLY B N 1
ATOM 1498 C CA . GLY B 1 12 ? -0.269 22.953 21.141 1 94.62 12 GLY B CA 1
ATOM 1499 C C . GLY B 1 12 ? 0.153 22.188 19.891 1 94.62 12 GLY B C 1
ATOM 1500 O O . GLY B 1 12 ? -0.502 22.281 18.859 1 94.62 12 GLY B O 1
ATOM 1501 N N . PHE B 1 13 ? 1.274 21.438 19.953 1 95.69 13 PHE B N 1
ATOM 1502 C CA . PHE B 1 13 ? 1.848 20.766 18.797 1 95.69 13 PHE B CA 1
ATOM 1503 C C . PHE B 1 13 ? 0.85 19.781 18.203 1 95.69 13 PHE B C 1
ATOM 1505 O O . PHE B 1 13 ? 0.739 19.672 16.984 1 95.69 13 PHE B O 1
ATOM 1512 N N . ARG B 1 14 ? 0.034 19.234 19.031 1 97 14 ARG B N 1
ATOM 1513 C CA . ARG B 1 14 ? -0.885 18.188 18.562 1 97 14 ARG B CA 1
ATOM 1514 C C . ARG B 1 14 ? -2.143 18.797 17.953 1 97 14 ARG B C 1
ATOM 1516 O O . ARG B 1 14 ? -2.842 18.156 17.172 1 97 14 ARG B O 1
ATOM 1523 N N . GLY B 1 15 ? -2.504 19.984 18.297 1 97.38 15 GLY B N 1
ATOM 1524 C CA . GLY B 1 15 ? -3.656 20.688 17.75 1 97.38 15 GLY B CA 1
ATOM 1525 C C . GLY B 1 15 ? -4.949 20.359 18.484 1 97.38 15 GLY B C 1
ATOM 1526 O O . GLY B 1 15 ? -6.031 20.734 18.016 1 97.38 15 GLY B O 1
ATOM 1527 N N . ALA B 1 16 ? -4.891 19.531 19.562 1 97.62 16 ALA B N 1
ATOM 1528 C CA . ALA B 1 16 ? -6.023 19.188 20.406 1 97.62 16 ALA B CA 1
ATOM 1529 C C . ALA B 1 16 ? -5.555 18.75 21.797 1 97.62 16 ALA B C 1
ATOM 1531 O O . ALA B 1 16 ? -4.363 18.547 22.016 1 97.62 16 ALA B O 1
ATOM 1532 N N . ASN B 1 17 ? -6.508 18.703 22.719 1 96.94 17 ASN B N 1
ATOM 1533 C CA . ASN B 1 17 ? -6.133 18.297 24.062 1 96.94 17 ASN B CA 1
ATOM 1534 C C . ASN B 1 17 ? -5.898 16.797 24.156 1 96.94 17 ASN B C 1
ATOM 1536 O O . ASN B 1 17 ? -6.223 16.047 23.234 1 96.94 17 ASN B O 1
ATOM 1540 N N . ALA B 1 18 ? -5.32 16.391 25.266 1 96.31 18 ALA B N 1
ATOM 1541 C CA . ALA B 1 18 ? -4.891 15 25.469 1 96.31 18 ALA B CA 1
ATOM 1542 C C . ALA B 1 18 ? -6.082 14.047 25.438 1 96.31 18 ALA B C 1
ATOM 1544 O O . ALA B 1 18 ? -5.969 12.922 24.938 1 96.31 18 ALA B O 1
ATOM 1545 N N . LEU B 1 19 ? -7.156 14.484 25.984 1 97.62 19 LEU B N 1
ATOM 1546 C CA . LEU B 1 19 ? -8.336 13.625 26.016 1 97.62 19 LEU B CA 1
ATOM 1547 C C . LEU B 1 19 ? -8.844 13.328 24.609 1 97.62 19 LEU B C 1
ATOM 1549 O O . LEU B 1 19 ? -9.148 12.18 24.297 1 97.62 19 LEU B O 1
ATOM 1553 N N . LYS B 1 20 ? -8.953 14.32 23.734 1 98.31 20 LYS B N 1
ATOM 1554 C CA . LYS B 1 20 ? -9.391 14.141 22.359 1 98.31 20 LYS B CA 1
ATOM 1555 C C . LYS B 1 20 ? -8.438 13.219 21.594 1 98.31 20 LYS B C 1
ATOM 1557 O O . LYS B 1 20 ? -8.875 12.367 20.812 1 98.31 20 LYS B O 1
ATOM 1562 N N . VAL B 1 21 ? -7.184 13.391 21.844 1 98.31 21 VAL B N 1
ATOM 1563 C CA . VAL B 1 21 ? -6.16 12.586 21.188 1 98.31 21 VAL B CA 1
ATOM 1564 C C . VAL B 1 21 ? -6.336 11.117 21.578 1 98.31 21 VAL B C 1
ATOM 1566 O O . VAL B 1 21 ? -6.332 10.242 20.703 1 98.31 21 VAL B O 1
ATOM 1569 N N . GLN B 1 22 ? -6.523 10.859 22.844 1 98.5 22 GLN B N 1
ATOM 1570 C CA . GLN B 1 22 ? -6.68 9.492 23.312 1 98.5 22 GLN B CA 1
ATOM 1571 C C . GLN B 1 22 ? -7.992 8.883 22.828 1 98.5 22 GLN B C 1
ATOM 1573 O O . GLN B 1 22 ? -8.047 7.695 22.5 1 98.5 22 GLN B O 1
ATOM 1578 N N . LEU B 1 23 ? -9 9.672 22.812 1 98.69 23 LEU B N 1
ATOM 1579 C CA . LEU B 1 23 ? -10.289 9.203 22.297 1 98.69 23 LEU B CA 1
ATOM 1580 C C . LEU B 1 23 ? -10.18 8.797 20.828 1 98.69 23 LEU B C 1
ATOM 1582 O O . LEU B 1 23 ? -10.719 7.77 20.422 1 98.69 23 LEU B O 1
ATOM 1586 N N . TRP B 1 24 ? -9.484 9.578 20.047 1 98.75 24 TRP B N 1
ATOM 1587 C CA . TRP B 1 24 ? -9.305 9.211 18.656 1 98.75 24 TRP B CA 1
ATOM 1588 C C . TRP B 1 24 ? -8.523 7.906 18.531 1 98.75 24 TRP B C 1
ATOM 1590 O O . TRP B 1 24 ? -8.852 7.051 17.703 1 98.75 24 TRP B O 1
ATOM 1600 N N . TRP B 1 25 ? -7.469 7.883 19.297 1 98.38 25 TRP B N 1
ATOM 1601 C CA . TRP B 1 25 ? -6.691 6.648 19.281 1 98.38 25 TRP B CA 1
ATOM 1602 C C . TRP B 1 25 ? -7.59 5.434 19.469 1 98.38 25 TRP B C 1
ATOM 1604 O O . TRP B 1 25 ? -7.484 4.449 18.734 1 98.38 25 TRP B O 1
ATOM 1614 N N . ALA B 1 26 ? -8.484 5.484 20.438 1 98.75 26 ALA B N 1
ATOM 1615 C CA . ALA B 1 26 ? -9.406 4.395 20.719 1 98.75 26 ALA B CA 1
ATOM 1616 C C . ALA B 1 26 ? -10.375 4.172 19.562 1 98.75 26 ALA B C 1
ATOM 1618 O O . ALA B 1 26 ? -10.609 3.031 19.156 1 98.75 26 ALA B O 1
ATOM 1619 N N . VAL B 1 27 ? -10.953 5.258 19.047 1 98.81 27 VAL B N 1
ATOM 1620 C CA . VAL B 1 27 ? -11.914 5.184 17.953 1 98.81 27 VAL B CA 1
ATOM 1621 C C . VAL B 1 27 ? -11.25 4.602 16.719 1 98.81 27 VAL B C 1
ATOM 1623 O O . VAL B 1 27 ? -11.828 3.754 16.031 1 98.81 27 VAL B O 1
ATOM 1626 N N . GLN B 1 28 ? -10.047 5.035 16.391 1 98.75 28 GLN B N 1
ATOM 1627 C CA . GLN B 1 28 ? -9.32 4.535 15.234 1 98.75 28 GLN B CA 1
ATOM 1628 C C . GLN B 1 28 ? -9.07 3.033 15.352 1 98.75 28 GLN B C 1
ATOM 1630 O O . GLN B 1 28 ? -9.25 2.289 14.383 1 98.75 28 GLN B O 1
ATOM 1635 N N . ALA B 1 29 ? -8.711 2.574 16.516 1 98 29 ALA B N 1
ATOM 1636 C CA . ALA B 1 29 ? -8.312 1.186 16.734 1 98 29 ALA B CA 1
ATOM 1637 C C . ALA B 1 29 ? -9.531 0.261 16.719 1 98 29 ALA B C 1
ATOM 1639 O O . ALA B 1 29 ? -9.391 -0.954 16.562 1 98 29 ALA B O 1
ATOM 1640 N N . THR B 1 30 ? -10.734 0.742 16.891 1 97.94 30 THR B N 1
ATOM 1641 C CA . THR B 1 30 ? -11.914 -0.107 17.031 1 97.94 30 THR B CA 1
ATOM 1642 C C . THR B 1 30 ? -12.945 0.198 15.953 1 97.94 30 THR B C 1
ATOM 1644 O O . THR B 1 30 ? -12.914 -0.396 14.875 1 97.94 30 THR B O 1
ATOM 1647 N N . LEU B 1 31 ? -13.68 1.386 16.062 1 98.44 31 LEU B N 1
ATOM 1648 C CA . LEU B 1 31 ? -14.82 1.729 15.219 1 98.44 31 LEU B CA 1
ATOM 1649 C C . LEU B 1 31 ? -14.375 2.006 13.789 1 98.44 31 LEU B C 1
ATOM 1651 O O . LEU B 1 31 ? -15.133 1.769 12.844 1 98.44 31 LEU B O 1
ATOM 1655 N N . PHE B 1 32 ? -13.18 2.541 13.664 1 98.56 32 PHE B N 1
ATOM 1656 C CA . PHE B 1 32 ? -12.641 2.852 12.352 1 98.56 32 PHE B CA 1
ATOM 1657 C C . PHE B 1 32 ? -12.016 1.614 11.719 1 98.56 32 PHE B C 1
ATOM 1659 O O . PHE B 1 32 ? -12.484 1.128 10.688 1 98.56 32 PHE B O 1
ATOM 1666 N N . ALA B 1 33 ? -11.031 1.041 12.344 1 97.06 33 ALA B N 1
ATOM 1667 C CA . ALA B 1 33 ? -10.273 -0.087 11.812 1 97.06 33 ALA B CA 1
ATOM 1668 C C . ALA B 1 33 ? -11.141 -1.341 11.734 1 97.06 33 ALA B C 1
ATOM 1670 O O . ALA B 1 33 ? -10.93 -2.189 10.859 1 97.06 33 ALA B O 1
ATOM 1671 N N . GLY B 1 34 ? -12.078 -1.49 12.602 1 94.62 34 GLY B N 1
ATOM 1672 C CA . GLY B 1 34 ? -12.898 -2.689 12.664 1 94.62 34 GLY B CA 1
ATOM 1673 C C . GLY B 1 34 ? -14.102 -2.637 11.742 1 94.62 34 GLY B C 1
ATOM 1674 O O . GLY B 1 34 ? -14.859 -3.604 11.641 1 94.62 34 GLY B O 1
ATOM 1675 N N . SER B 1 35 ? -14.242 -1.582 11.016 1 95.62 35 SER B N 1
ATOM 1676 C CA . SER B 1 35 ? -15.406 -1.432 10.141 1 95.62 35 SER B CA 1
ATOM 1677 C C . SER B 1 35 ? -15.242 -2.23 8.859 1 95.62 35 SER B C 1
ATOM 1679 O O . SER B 1 35 ? -14.125 -2.355 8.336 1 95.62 35 SER B O 1
ATOM 1681 N N . PRO B 1 36 ? -16.344 -2.787 8.312 1 91.56 36 PRO B N 1
ATOM 1682 C CA . PRO B 1 36 ? -16.266 -3.463 7.016 1 91.56 36 PRO B CA 1
ATOM 1683 C C . PRO B 1 36 ? -15.766 -2.549 5.902 1 91.56 36 PRO B C 1
ATOM 1685 O O . PRO B 1 36 ? -15.953 -1.331 5.965 1 91.56 36 PRO B O 1
ATOM 1688 N N . GLN B 1 37 ? -15.203 -3.152 4.93 1 89.62 37 GLN B N 1
ATOM 1689 C CA . GLN B 1 37 ? -14.523 -2.428 3.855 1 89.62 37 GLN B CA 1
ATOM 1690 C C . GLN B 1 37 ? -15.484 -1.479 3.143 1 89.62 37 GLN B C 1
ATOM 1692 O O . GLN B 1 37 ? -15.086 -0.402 2.697 1 89.62 37 GLN B O 1
ATOM 1697 N N . ILE B 1 38 ? -16.766 -1.748 3.088 1 91.31 38 ILE B N 1
ATOM 1698 C CA . ILE B 1 38 ? -17.703 -1.022 2.238 1 91.31 38 ILE B CA 1
ATOM 1699 C C . ILE B 1 38 ? -18.281 0.168 3.002 1 91.31 38 ILE B C 1
ATOM 1701 O O . ILE B 1 38 ? -18.938 1.028 2.418 1 91.31 38 ILE B O 1
ATOM 1705 N N . LEU B 1 39 ? -18.016 0.278 4.273 1 96.06 39 LEU B N 1
ATOM 1706 C CA . LEU B 1 39 ? -18.641 1.322 5.078 1 96.06 39 LEU B CA 1
ATOM 1707 C C . LEU B 1 39 ? -17.844 2.613 5.016 1 96.06 39 LEU B C 1
ATOM 1709 O O . LEU B 1 39 ? -17.422 3.146 6.047 1 96.06 39 LEU B O 1
ATOM 1713 N N . TYR B 1 40 ? -17.719 3.189 3.83 1 97.44 40 TYR B N 1
ATOM 1714 C CA . TYR B 1 40 ? -16.953 4.402 3.586 1 97.44 40 TYR B CA 1
ATOM 1715 C C . TYR B 1 40 ? -17.609 5.609 4.25 1 97.44 40 TYR B C 1
ATOM 1717 O O . TYR B 1 40 ? -16.922 6.457 4.82 1 97.44 40 TYR B O 1
ATOM 1725 N N . ARG B 1 41 ? -18.891 5.672 4.211 1 98.38 41 ARG B N 1
ATOM 1726 C CA . ARG B 1 41 ? -19.609 6.801 4.793 1 98.38 41 ARG B CA 1
ATOM 1727 C C . ARG B 1 41 ? -19.438 6.852 6.305 1 98.38 41 ARG B C 1
ATOM 1729 O O . ARG B 1 41 ? -19.359 7.934 6.891 1 98.38 41 ARG B O 1
ATOM 1736 N N . TRP B 1 42 ? -19.391 5.648 6.934 1 98.69 42 TRP B N 1
ATOM 1737 C CA . TRP B 1 42 ? -19.156 5.547 8.367 1 98.69 42 TRP B CA 1
ATOM 1738 C C . TRP B 1 42 ? -17.797 6.113 8.742 1 98.69 42 TRP B C 1
ATOM 1740 O O . TRP B 1 42 ? -17.688 6.91 9.68 1 98.69 42 TRP B O 1
ATOM 1750 N N . ARG B 1 43 ? -16.812 5.77 7.996 1 98.88 43 ARG B N 1
ATOM 1751 C CA . ARG B 1 43 ? -15.453 6.219 8.297 1 98.88 43 ARG B CA 1
ATOM 1752 C C . ARG B 1 43 ? -15.297 7.715 8.031 1 98.88 43 ARG B C 1
ATOM 1754 O O . ARG B 1 43 ? -14.625 8.414 8.781 1 98.88 43 ARG B O 1
ATOM 1761 N N . ALA B 1 44 ? -15.938 8.188 6.98 1 98.88 44 ALA B N 1
ATOM 1762 C CA . ALA B 1 44 ? -15.961 9.625 6.73 1 98.88 44 ALA B CA 1
ATOM 1763 C C . ALA B 1 44 ? -16.641 10.367 7.875 1 98.88 44 ALA B C 1
ATOM 1765 O O . ALA B 1 44 ? -16.172 11.43 8.297 1 98.88 44 ALA B O 1
ATOM 1766 N N . PHE B 1 45 ? -17.75 9.805 8.383 1 98.88 45 PHE B N 1
ATOM 1767 C CA . PHE B 1 45 ? -18.484 10.391 9.5 1 98.88 45 PHE B CA 1
ATOM 1768 C C . PHE B 1 45 ? -17.594 10.5 10.734 1 98.88 45 PHE B C 1
ATOM 1770 O O . PHE B 1 45 ? -17.547 11.555 11.367 1 98.88 45 PHE B O 1
ATOM 1777 N N . LEU B 1 46 ? -16.875 9.414 11.062 1 98.88 46 LEU B N 1
ATOM 1778 C CA . LEU B 1 46 ? -15.992 9.414 12.227 1 98.88 46 LEU B CA 1
ATOM 1779 C C . LEU B 1 46 ? -14.914 10.484 12.086 1 98.88 46 LEU B C 1
ATOM 1781 O O . LEU B 1 46 ? -14.625 11.203 13.039 1 98.88 46 LEU B O 1
ATOM 1785 N N . LEU B 1 47 ? -14.352 10.57 10.906 1 98.94 47 LEU B N 1
ATOM 1786 C CA . LEU B 1 47 ? -13.289 11.539 10.656 1 98.94 47 LEU B CA 1
ATOM 1787 C C . LEU B 1 47 ? -13.805 12.969 10.789 1 98.94 47 LEU B C 1
ATOM 1789 O O . LEU B 1 47 ? -13.156 13.812 11.406 1 98.94 47 LEU B O 1
ATOM 1793 N N . ARG B 1 48 ? -14.961 13.219 10.234 1 98.94 48 ARG B N 1
ATOM 1794 C CA . ARG B 1 48 ? -15.562 14.539 10.359 1 98.94 48 ARG B CA 1
ATOM 1795 C C . ARG B 1 48 ? -15.867 14.867 11.82 1 98.94 48 ARG B C 1
ATOM 1797 O O . ARG B 1 48 ? -15.672 16 12.258 1 98.94 48 ARG B O 1
ATOM 1804 N N . LEU B 1 49 ? -16.344 13.875 12.531 1 98.81 49 LEU B N 1
ATOM 1805 C CA . LEU B 1 49 ? -16.656 14.055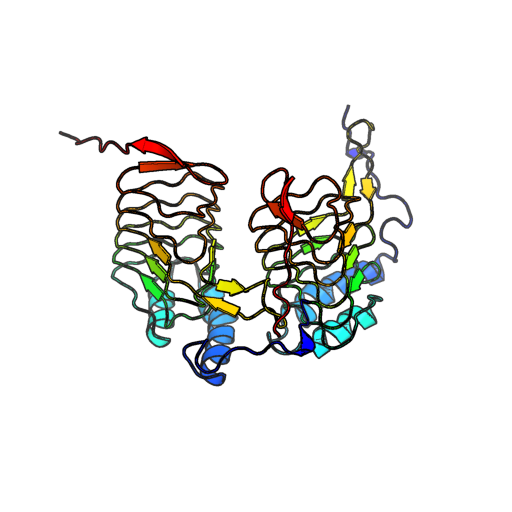 13.945 1 98.81 49 LEU B CA 1
ATOM 1806 C C . LEU B 1 49 ? -15.422 14.523 14.711 1 98.81 49 LEU B C 1
ATOM 1808 O O . LEU B 1 49 ? -15.539 15.305 15.664 1 98.81 49 LEU B O 1
ATOM 1812 N N . PHE B 1 50 ? -14.273 14.141 14.211 1 98.88 50 PHE B N 1
ATOM 1813 C CA . PHE B 1 50 ? -13.055 14.484 14.922 1 98.88 50 PHE B CA 1
ATOM 1814 C C . PHE B 1 50 ? -12.352 15.672 14.266 1 98.88 50 PHE B C 1
ATOM 1816 O O . PHE B 1 50 ? -11.195 15.961 14.562 1 98.88 50 PHE B O 1
ATOM 1823 N N . GLY B 1 51 ? -13.008 16.266 13.289 1 98.81 51 GLY B N 1
ATOM 1824 C CA . GLY B 1 51 ? -12.539 17.562 12.836 1 98.81 51 GLY B CA 1
ATOM 1825 C C . GLY B 1 51 ? -11.922 17.531 11.453 1 98.81 51 GLY B C 1
ATOM 1826 O O . GLY B 1 51 ? -11.508 18.562 10.93 1 98.81 51 GLY B O 1
ATOM 1827 N N . ALA B 1 52 ? -11.789 16.391 10.828 1 98.94 52 ALA B N 1
ATOM 1828 C CA . ALA B 1 52 ? -11.297 16.328 9.453 1 98.94 52 ALA B CA 1
ATOM 1829 C C . ALA B 1 52 ? -12.289 16.969 8.484 1 98.94 52 ALA B C 1
ATOM 1831 O O . ALA B 1 52 ? -13.492 17 8.75 1 98.94 52 ALA B O 1
ATOM 1832 N N . LYS B 1 53 ? -11.789 17.516 7.441 1 98.94 53 LYS B N 1
ATOM 1833 C CA . LYS B 1 53 ? -12.609 17.938 6.312 1 98.94 53 LYS B CA 1
ATOM 1834 C C . LYS B 1 53 ? -12.602 16.891 5.199 1 98.94 53 LYS B C 1
ATOM 1836 O O . LYS B 1 53 ? -11.625 16.766 4.465 1 98.94 53 LYS B O 1
ATOM 1841 N N . ILE B 1 54 ? -13.68 16.203 5.074 1 98.94 54 ILE B N 1
ATOM 1842 C CA . ILE B 1 54 ? -13.797 15.102 4.133 1 98.94 54 ILE B CA 1
ATOM 1843 C C . ILE B 1 54 ? -14.852 15.43 3.078 1 98.94 54 ILE B C 1
ATOM 1845 O O . ILE B 1 54 ? -16.016 15.688 3.412 1 98.94 54 ILE B O 1
ATOM 1849 N N . GLY B 1 55 ? -14.477 15.445 1.84 1 98.88 55 GLY B N 1
ATOM 1850 C CA . GLY B 1 55 ? -15.359 15.773 0.729 1 98.88 55 GLY B CA 1
ATOM 1851 C C . GLY B 1 55 ? -16.391 14.695 0.447 1 98.88 55 GLY B C 1
ATOM 1852 O O . GLY B 1 55 ? -16.594 13.797 1.267 1 98.88 55 GLY B O 1
ATOM 1853 N N . LYS B 1 56 ? -16.969 14.797 -0.714 1 98.5 56 LYS B N 1
ATOM 1854 C CA . LYS B 1 56 ? -18.031 13.891 -1.147 1 98.5 56 LYS B CA 1
ATOM 1855 C C . LYS B 1 56 ? -17.438 12.586 -1.695 1 98.5 56 LYS B C 1
ATOM 1857 O O . LYS B 1 56 ? -16.453 12.602 -2.418 1 98.5 56 LYS B O 1
ATOM 1862 N N . ASN B 1 57 ? -18.062 11.469 -1.319 1 98.44 57 ASN B N 1
ATOM 1863 C CA . ASN B 1 57 ? -17.797 10.164 -1.922 1 98.44 57 ASN B CA 1
ATOM 1864 C C . ASN B 1 57 ? -16.328 9.805 -1.867 1 98.44 57 ASN B C 1
ATOM 1866 O O . ASN B 1 57 ? -15.758 9.32 -2.852 1 98.44 57 ASN B O 1
ATOM 1870 N N . VAL B 1 58 ? -15.719 10.148 -0.793 1 98.75 58 VAL B N 1
ATOM 1871 C CA . VAL B 1 58 ? -14.328 9.766 -0.534 1 98.75 58 VAL B CA 1
ATOM 1872 C C . VAL B 1 58 ? -14.266 8.305 -0.105 1 98.75 58 VAL B C 1
ATOM 1874 O O . VAL B 1 58 ? -15.141 7.824 0.619 1 98.75 58 VAL B O 1
ATOM 1877 N N . VAL B 1 59 ? -13.273 7.629 -0.587 1 98.56 59 VAL B N 1
ATOM 1878 C CA . VAL B 1 59 ? -13.039 6.238 -0.218 1 98.56 59 VAL B CA 1
ATOM 1879 C C . VAL B 1 59 ? -11.797 6.141 0.666 1 98.56 59 VAL B C 1
ATOM 1881 O O . VAL B 1 59 ? -10.688 6.434 0.22 1 98.56 59 VAL B O 1
ATOM 1884 N N . ILE B 1 60 ? -11.953 5.746 1.886 1 98.81 60 ILE B N 1
ATOM 1885 C CA . ILE B 1 60 ? -10.859 5.52 2.82 1 98.81 60 ILE B CA 1
ATOM 1886 C C . ILE B 1 60 ? -10.969 4.117 3.42 1 98.81 60 ILE B C 1
ATOM 1888 O O . ILE B 1 60 ? -11.977 3.787 4.055 1 98.81 60 ILE B O 1
ATOM 1892 N N . ARG B 1 61 ? -9.961 3.346 3.256 1 98.38 61 ARG B N 1
ATOM 1893 C CA . ARG B 1 61 ? -9.984 1.957 3.705 1 98.38 61 ARG B CA 1
ATOM 1894 C C . ARG B 1 61 ? -9.805 1.869 5.219 1 98.38 61 ARG B C 1
ATOM 1896 O O . ARG B 1 61 ? -9.203 2.756 5.832 1 98.38 61 ARG B O 1
ATOM 1903 N N . PRO B 1 62 ? -10.25 0.811 5.82 1 97.31 62 PRO B N 1
ATOM 1904 C CA . PRO B 1 62 ? -10.289 0.73 7.281 1 97.31 62 PRO B CA 1
ATOM 1905 C C . PRO B 1 62 ? -8.898 0.6 7.902 1 97.31 62 PRO B C 1
ATOM 1907 O O . PRO B 1 62 ? -8.719 0.918 9.078 1 97.31 62 PRO B O 1
ATOM 1910 N N . 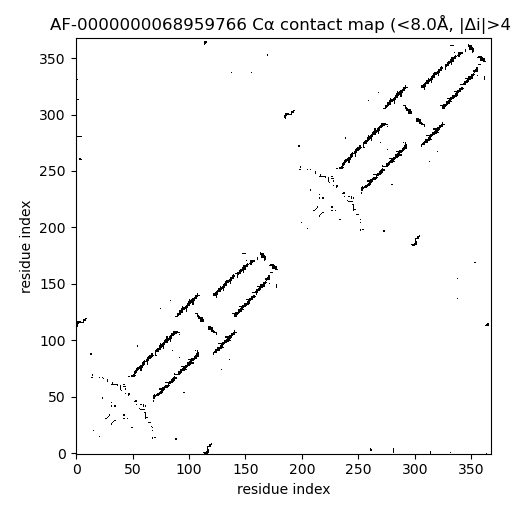SER B 1 63 ? -7.988 0.113 7.121 1 97.5 63 SER B N 1
ATOM 1911 C CA . SER B 1 63 ? -6.66 -0.102 7.68 1 97.5 63 SER B CA 1
ATOM 1912 C C . SER B 1 63 ? -5.836 1.182 7.66 1 97.5 63 SER B C 1
ATOM 1914 O O . SER B 1 63 ? -4.711 1.211 8.164 1 97.5 63 SER B O 1
ATOM 1916 N N . VAL B 1 64 ? -6.379 2.287 7.117 1 98.81 64 VAL B N 1
ATOM 1917 C CA . VAL B 1 64 ? -5.676 3.564 7.062 1 98.81 64 VAL B CA 1
ATOM 1918 C C . VAL B 1 64 ? -5.473 4.102 8.477 1 98.81 64 VAL B C 1
ATOM 1920 O O . VAL B 1 64 ? -6.379 4.031 9.312 1 98.81 64 VAL B O 1
ATOM 1923 N N . LYS B 1 65 ? -4.32 4.652 8.727 1 98.81 65 LYS B N 1
ATOM 1924 C CA . LYS B 1 65 ? -4.023 5.289 10.008 1 98.81 65 LYS B CA 1
ATOM 1925 C C . LYS B 1 65 ? -3.873 6.797 9.852 1 98.81 65 LYS B C 1
ATOM 1927 O O . LYS B 1 65 ? -3.119 7.262 8.992 1 98.81 65 LYS B O 1
ATOM 1932 N N . ILE B 1 66 ? -4.559 7.504 10.633 1 98.88 66 ILE B N 1
ATOM 1933 C CA . ILE B 1 66 ? -4.52 8.961 10.664 1 98.88 66 ILE B CA 1
ATOM 1934 C C . ILE B 1 66 ? -4.164 9.438 12.07 1 98.88 66 ILE B C 1
ATOM 1936 O O . ILE B 1 66 ? -4.895 9.164 13.031 1 98.88 66 ILE B O 1
ATOM 1940 N N . THR B 1 67 ? -3.133 10.156 12.234 1 98.75 67 THR B N 1
ATOM 1941 C CA . THR B 1 67 ? -2.648 10.531 13.562 1 98.75 67 THR B CA 1
ATOM 1942 C C . THR B 1 67 ? -3.572 11.555 14.203 1 98.75 67 THR B C 1
ATOM 1944 O O . THR B 1 67 ? -4.051 11.352 15.32 1 98.75 67 THR B O 1
ATOM 1947 N N . TYR B 1 68 ? -3.811 12.695 13.539 1 98.81 68 TYR B N 1
ATOM 1948 C CA . TYR B 1 68 ? -4.684 13.766 14.008 1 98.81 68 TYR B CA 1
ATOM 1949 C C . TYR B 1 68 ? -5.688 14.156 12.938 1 98.81 68 TYR B C 1
ATOM 1951 O O . TYR B 1 68 ? -5.406 15.023 12.102 1 98.81 68 TYR B O 1
ATOM 1959 N N . PRO B 1 69 ? -6.898 13.586 13.016 1 98.88 69 PRO B N 1
ATOM 1960 C CA . PRO B 1 69 ? -7.883 13.859 11.969 1 98.88 69 PRO B CA 1
ATOM 1961 C C . PRO B 1 69 ? -8.172 15.352 11.812 1 98.88 69 PRO B C 1
ATOM 1963 O O . PRO B 1 69 ? -8.484 15.812 10.703 1 98.88 69 PRO B O 1
ATOM 1966 N N . TRP B 1 70 ? -8.055 16.125 12.828 1 98.88 70 TRP B N 1
ATOM 1967 C CA . TRP B 1 70 ? -8.375 17.547 12.781 1 98.88 70 TRP B CA 1
ATOM 1968 C C . TRP B 1 70 ? -7.328 18.312 11.977 1 98.88 70 TRP B C 1
ATOM 1970 O O . TRP B 1 70 ? -7.465 19.516 11.758 1 98.88 70 TRP B O 1
ATOM 1980 N N . LYS B 1 71 ? -6.359 17.672 11.422 1 98.94 71 LYS B N 1
ATOM 1981 C CA . LYS B 1 71 ? -5.352 18.281 10.562 1 98.94 71 LYS B CA 1
ATOM 1982 C C . LYS B 1 71 ? -5.422 17.719 9.141 1 98.94 71 LYS B C 1
ATOM 1984 O O . LYS B 1 71 ? -4.496 17.906 8.352 1 98.94 71 LYS B O 1
ATOM 1989 N N . LEU B 1 72 ? -6.48 17.047 8.781 1 98.94 72 LEU B N 1
ATOM 1990 C CA . LEU B 1 72 ? -6.617 16.359 7.504 1 98.94 72 LEU B CA 1
ATOM 1991 C C . LEU B 1 72 ? -7.723 17 6.664 1 98.94 72 LEU B C 1
ATOM 1993 O O . LEU B 1 72 ? -8.82 17.25 7.168 1 98.94 72 LEU B O 1
ATOM 1997 N N . THR B 1 73 ? -7.449 17.312 5.449 1 99 73 THR B N 1
ATOM 1998 C CA . THR B 1 73 ? -8.422 17.703 4.434 1 99 73 THR B CA 1
ATOM 1999 C C . THR B 1 73 ? -8.336 16.766 3.227 1 99 73 THR B C 1
ATOM 2001 O O . THR B 1 73 ? -7.254 16.531 2.689 1 99 73 THR B O 1
ATOM 2004 N N . VAL B 1 74 ? -9.43 16.203 2.83 1 98.94 74 VAL B N 1
ATOM 2005 C CA . VAL B 1 74 ? -9.516 15.328 1.669 1 98.94 74 VAL B CA 1
ATOM 2006 C C . VAL B 1 74 ? -10.609 15.82 0.729 1 98.94 74 VAL B C 1
ATOM 2008 O O . VAL B 1 74 ? -11.75 16.031 1.151 1 98.94 74 VAL B O 1
ATOM 2011 N N . GLY B 1 75 ? -10.297 16.016 -0.521 1 98.94 75 GLY B N 1
ATOM 2012 C CA . GLY B 1 75 ? -11.234 16.531 -1.506 1 98.94 75 GLY B CA 1
ATOM 2013 C C . GLY B 1 75 ? -12.211 15.484 -2.012 1 98.94 75 GLY B C 1
ATOM 2014 O O . GLY B 1 75 ? -12.055 14.289 -1.724 1 98.94 75 GLY B O 1
ATOM 2015 N N . ASP B 1 76 ? -13.141 15.945 -2.832 1 98.88 76 ASP B N 1
ATOM 2016 C CA . ASP B 1 76 ? -14.219 15.109 -3.355 1 98.88 76 ASP B CA 1
ATOM 2017 C C . ASP B 1 76 ? -13.656 13.93 -4.148 1 98.88 76 ASP B C 1
ATOM 2019 O O . ASP B 1 76 ? -12.703 14.086 -4.914 1 98.88 76 ASP B O 1
ATOM 2023 N N . TYR B 1 77 ? -14.164 12.711 -3.906 1 98.75 77 TYR B N 1
ATOM 2024 C CA . TYR B 1 77 ? -13.969 11.508 -4.703 1 98.75 77 TYR B CA 1
ATOM 2025 C C . TYR B 1 77 ? -12.547 10.977 -4.555 1 98.75 77 TYR B C 1
ATOM 2027 O O . TYR B 1 77 ? -12.156 10.039 -5.258 1 98.75 77 TYR B O 1
ATOM 2035 N N . ALA B 1 78 ? -11.75 11.516 -3.684 1 98.88 78 ALA B N 1
ATOM 2036 C CA . ALA B 1 78 ? -10.391 11.016 -3.453 1 98.88 78 ALA B CA 1
ATOM 2037 C C . ALA B 1 78 ? -10.422 9.625 -2.82 1 98.88 78 ALA B C 1
ATOM 2039 O O . ALA B 1 78 ? -11.391 9.258 -2.158 1 98.88 78 ALA B O 1
ATOM 2040 N N . TRP B 1 79 ? -9.312 8.859 -3.094 1 98.88 79 TRP B N 1
ATOM 2041 C CA . TRP B 1 79 ? -9.164 7.52 -2.535 1 98.88 79 TRP B CA 1
ATOM 2042 C C . TRP B 1 79 ? -7.914 7.434 -1.664 1 98.88 79 TRP B C 1
ATOM 2044 O O . TRP B 1 79 ? -6.855 7.949 -2.029 1 98.88 79 TRP B O 1
ATOM 2054 N N . VAL B 1 80 ? -8.023 6.766 -0.516 1 98.94 80 VAL B N 1
ATOM 2055 C CA . VAL B 1 80 ? -6.891 6.383 0.324 1 98.94 80 VAL B CA 1
ATOM 2056 C C . VAL B 1 80 ? -6.938 4.879 0.594 1 98.94 80 VAL B C 1
ATOM 2058 O O . VAL B 1 80 ? -7.852 4.387 1.258 1 98.94 80 VAL B O 1
ATOM 2061 N N . GLY B 1 81 ? -5.922 4.223 0.1 1 98.56 81 GLY B N 1
ATOM 2062 C CA . GLY B 1 81 ? -5.934 2.771 0.04 1 98.56 81 GLY B CA 1
ATOM 2063 C C . GLY B 1 81 ? -5.484 2.117 1.332 1 98.56 81 GLY B C 1
ATOM 2064 O O . GLY B 1 81 ? -5.148 2.805 2.297 1 98.56 81 GLY B O 1
ATOM 2065 N N . ASP B 1 82 ? -5.449 0.804 1.301 1 98.19 82 ASP B N 1
ATOM 2066 C CA . ASP B 1 82 ? -5.184 -0.02 2.477 1 98.19 82 ASP B CA 1
ATOM 2067 C C . ASP B 1 82 ? -3.781 0.237 3.023 1 98.19 82 ASP B C 1
ATOM 2069 O O . ASP B 1 82 ? -2.828 0.38 2.256 1 98.19 82 ASP B O 1
ATOM 2073 N N . ASP B 1 83 ? -3.684 0.322 4.379 1 98.38 83 ASP B N 1
ATOM 2074 C CA . ASP B 1 83 ? -2.43 0.361 5.125 1 98.38 83 ASP B CA 1
ATOM 2075 C C . ASP B 1 83 ? -1.672 1.66 4.855 1 98.38 83 ASP B C 1
ATOM 2077 O O . ASP B 1 83 ? -0.475 1.754 5.133 1 98.38 83 ASP B O 1
ATOM 2081 N N . ALA B 1 84 ? -2.355 2.643 4.238 1 98.88 84 ALA B N 1
ATOM 2082 C CA . ALA B 1 84 ? -1.744 3.965 4.148 1 98.88 84 ALA B CA 1
ATOM 2083 C C . ALA B 1 84 ? -1.665 4.629 5.523 1 98.88 84 ALA B C 1
ATOM 2085 O O . ALA B 1 84 ? -2.486 4.352 6.398 1 98.88 84 ALA B O 1
ATOM 2086 N N . VAL B 1 85 ? -0.644 5.441 5.707 1 98.94 85 VAL B N 1
ATOM 2087 C CA . VAL B 1 85 ? -0.476 6.215 6.934 1 98.94 85 VAL B CA 1
ATOM 2088 C C . VAL B 1 85 ? -0.438 7.703 6.605 1 98.94 85 VAL B C 1
ATOM 2090 O O . VAL B 1 85 ? 0.422 8.156 5.844 1 98.94 85 VAL B O 1
ATOM 2093 N N . LEU B 1 86 ? -1.4 8.398 7.07 1 98.94 86 LEU B N 1
ATOM 2094 C CA . LEU B 1 86 ? -1.401 9.852 7.059 1 98.94 86 LEU B CA 1
ATOM 2095 C C . LEU B 1 86 ? -0.929 10.406 8.398 1 98.94 86 LEU B C 1
ATOM 2097 O O . LEU B 1 86 ? -1.722 10.539 9.336 1 98.94 86 LEU B O 1
ATOM 2101 N N . TYR B 1 87 ? 0.351 10.648 8.445 1 98.88 87 TYR B N 1
ATOM 2102 C CA . TYR B 1 87 ? 1.008 11.062 9.68 1 98.88 87 TYR B CA 1
ATOM 2103 C C . TYR B 1 87 ? 0.868 12.562 9.898 1 98.88 87 TYR B C 1
ATOM 2105 O O . TYR B 1 87 ? 1.836 13.312 9.75 1 98.88 87 TYR B O 1
ATOM 2113 N N . THR B 1 88 ? -0.217 13.016 10.367 1 98.81 88 THR B N 1
ATOM 2114 C CA . THR B 1 88 ? -0.684 14.398 10.414 1 98.81 88 THR B CA 1
ATOM 2115 C C . THR B 1 88 ? -0.178 15.102 11.672 1 98.81 88 THR B C 1
ATOM 2117 O O . THR B 1 88 ? -0.955 15.727 12.398 1 98.81 88 THR B O 1
ATOM 2120 N N . LEU B 1 89 ? 1.124 15.016 11.914 1 98.69 89 LEU B N 1
ATOM 2121 C CA . LEU B 1 89 ? 1.666 15.938 12.898 1 98.69 89 LEU B CA 1
ATOM 2122 C C . LEU B 1 89 ? 1.51 17.391 12.438 1 98.69 89 LEU B C 1
ATOM 2124 O O . LEU B 1 89 ? 1.315 18.281 13.258 1 98.69 89 LEU B O 1
ATOM 2128 N N . GLY B 1 90 ? 1.681 17.641 11.148 1 98.62 90 GLY B N 1
ATOM 2129 C CA . GLY B 1 90 ? 1.264 18.828 10.43 1 98.62 90 GLY B CA 1
ATOM 2130 C C . GLY B 1 90 ? 0.069 18.594 9.523 1 98.62 90 GLY B C 1
ATOM 2131 O O . GLY B 1 90 ? -0.476 17.484 9.484 1 98.62 90 GLY B O 1
ATOM 2132 N N . GLU B 1 91 ? -0.342 19.609 8.75 1 98.88 91 GLU B N 1
ATOM 2133 C CA . GLU B 1 91 ? -1.523 19.5 7.898 1 98.88 91 GLU B CA 1
ATOM 2134 C C . GLU B 1 91 ? -1.24 18.656 6.664 1 98.88 91 GLU B C 1
ATOM 2136 O O . GLU B 1 91 ? -0.162 18.75 6.074 1 98.88 91 GLU B O 1
ATOM 2141 N N . ILE B 1 92 ? -2.143 17.828 6.344 1 98.94 92 ILE B N 1
ATOM 2142 C CA . ILE B 1 92 ? -2.145 17.141 5.062 1 98.94 92 ILE B CA 1
ATOM 2143 C C . ILE B 1 92 ? -3.393 17.516 4.27 1 98.94 92 ILE B C 1
ATOM 2145 O O . ILE B 1 92 ? -4.512 17.422 4.785 1 98.94 92 ILE B O 1
ATOM 2149 N N . ASN B 1 93 ? -3.246 18.031 3.076 1 99 93 ASN B N 1
ATOM 2150 C CA . ASN B 1 93 ? -4.316 18.328 2.131 1 99 93 ASN B CA 1
ATOM 2151 C C . ASN B 1 93 ? -4.242 17.438 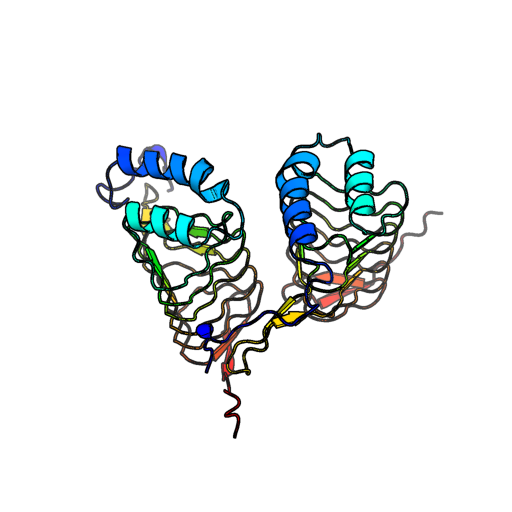0.894 1 99 93 ASN B C 1
ATOM 2153 O O . ASN B 1 93 ? -3.258 17.484 0.15 1 99 93 ASN B O 1
ATOM 2157 N N . ILE B 1 94 ? -5.223 16.625 0.685 1 98.94 94 ILE B N 1
ATOM 2158 C CA . ILE B 1 94 ? -5.336 15.758 -0.48 1 98.94 94 ILE B CA 1
ATOM 2159 C C . ILE B 1 94 ? -6.422 16.281 -1.414 1 98.94 94 ILE B C 1
ATOM 2161 O O . ILE B 1 94 ? -7.586 16.391 -1.021 1 98.94 94 ILE B O 1
ATOM 2165 N N . GLY B 1 95 ? -6.094 16.578 -2.596 1 98.94 95 GLY B N 1
ATOM 2166 C CA . GLY B 1 95 ? -7.008 17.203 -3.539 1 98.94 95 GLY B CA 1
ATOM 2167 C C . GLY B 1 95 ? -8.07 16.25 -4.055 1 98.94 95 GLY B C 1
ATOM 2168 O O . GLY B 1 95 ? -7.949 15.039 -3.918 1 98.94 95 GLY B O 1
ATOM 2169 N N . ALA B 1 96 ? -9.102 16.875 -4.672 1 98.88 96 ALA B N 1
ATOM 2170 C CA . ALA B 1 96 ? -10.203 16.109 -5.254 1 98.88 96 ALA B CA 1
ATOM 2171 C C . ALA B 1 96 ? -9.695 15.156 -6.336 1 98.88 96 ALA B C 1
ATOM 2173 O O . ALA B 1 96 ? -8.797 15.508 -7.105 1 98.88 96 ALA B O 1
ATOM 2174 N N . HIS B 1 97 ? -10.266 13.945 -6.363 1 98.75 97 HIS B N 1
ATOM 2175 C CA . HIS B 1 97 ? -10 12.938 -7.379 1 98.75 97 HIS B CA 1
ATOM 2176 C C . HIS B 1 97 ? -8.555 12.453 -7.297 1 98.75 97 HIS B C 1
ATOM 2178 O O . HIS B 1 97 ? -8.031 11.891 -8.266 1 98.75 97 HIS B O 1
ATOM 2184 N N . ALA B 1 98 ? -7.816 12.711 -6.242 1 98.88 98 ALA B N 1
ATOM 2185 C CA . ALA B 1 98 ? -6.48 12.164 -6.027 1 98.88 98 ALA B CA 1
ATOM 2186 C C . ALA B 1 98 ? -6.551 10.766 -5.414 1 98.88 98 ALA B C 1
ATOM 2188 O O . ALA B 1 98 ? -7.559 10.398 -4.805 1 98.88 98 ALA B O 1
ATOM 2189 N N . VAL B 1 99 ? -5.527 10 -5.625 1 98.94 99 VAL B N 1
ATOM 2190 C CA . VAL B 1 99 ? -5.434 8.648 -5.094 1 98.94 99 VAL B CA 1
ATOM 2191 C C . VAL B 1 99 ? -4.121 8.477 -4.332 1 98.94 99 VAL B C 1
ATOM 2193 O O . VAL B 1 99 ? -3.043 8.727 -4.879 1 98.94 99 VAL B O 1
ATOM 2196 N N . ILE B 1 100 ? -4.184 8.195 -3.057 1 98.94 100 ILE B N 1
ATOM 2197 C CA . ILE B 1 100 ? -3.08 7.633 -2.285 1 98.94 100 ILE B CA 1
ATOM 2198 C C . ILE B 1 100 ? -3.232 6.117 -2.197 1 98.94 100 ILE B C 1
ATOM 2200 O O . ILE B 1 100 ? -4.098 5.613 -1.475 1 98.94 100 ILE B O 1
ATOM 2204 N N . SER B 1 101 ? -2.393 5.383 -2.924 1 98.81 101 SER B N 1
ATOM 2205 C CA . SER B 1 101 ? -2.543 3.936 -3.029 1 98.81 101 SER B CA 1
ATOM 2206 C C . SER B 1 101 ? -2.051 3.238 -1.766 1 98.81 101 SER B C 1
ATOM 2208 O O . SER B 1 101 ? -1.673 3.895 -0.793 1 98.81 101 SER B O 1
ATOM 2210 N N . GLN B 1 102 ? -2.186 1.922 -1.796 1 98.56 102 GLN B N 1
ATOM 2211 C CA . GLN B 1 102 ? -1.884 1.076 -0.646 1 98.56 102 GLN B CA 1
ATOM 2212 C C . GLN B 1 102 ? -0.496 1.379 -0.089 1 98.56 102 GLN B C 1
ATOM 2214 O O . GLN B 1 102 ? 0.45 1.6 -0.849 1 98.56 102 GLN B O 1
ATOM 2219 N N . LYS B 1 103 ? -0.388 1.422 1.244 1 98.62 103 LYS B N 1
ATOM 2220 C CA . LYS B 1 103 ? 0.866 1.491 1.987 1 98.62 103 LYS B CA 1
ATOM 2221 C C . LYS B 1 103 ? 1.535 2.852 1.812 1 98.62 103 LYS B C 1
ATOM 2223 O O . LYS B 1 103 ? 2.662 3.059 2.268 1 98.62 103 LYS B O 1
ATOM 2228 N N . GLY B 1 104 ? 0.896 3.82 1.143 1 98.81 104 GLY B N 1
ATOM 2229 C CA . GLY B 1 104 ? 1.44 5.168 1.109 1 98.81 104 GLY B CA 1
ATOM 2230 C C . GLY B 1 104 ? 1.717 5.734 2.488 1 98.81 104 GLY B C 1
ATOM 2231 O O . GLY B 1 104 ? 0.974 5.469 3.436 1 98.81 104 GLY B O 1
ATOM 2232 N N . TYR B 1 105 ? 2.73 6.512 2.629 1 98.94 105 TYR B N 1
ATOM 2233 C CA . TYR B 1 105 ? 3.102 7.145 3.891 1 98.94 105 TYR B CA 1
ATOM 2234 C C . TYR B 1 105 ? 3.359 8.633 3.701 1 98.94 105 TYR B C 1
ATOM 2236 O O . TYR B 1 105 ? 4.371 9.023 3.111 1 98.94 105 TYR B O 1
ATOM 2244 N N . LEU B 1 106 ? 2.496 9.492 4.129 1 98.94 106 LEU B N 1
ATOM 2245 C CA . LEU B 1 106 ? 2.645 10.945 4.117 1 98.94 106 LEU B CA 1
ATOM 2246 C C . LEU B 1 106 ? 3.113 11.453 5.477 1 98.94 106 LEU B C 1
ATOM 2248 O O . LEU B 1 106 ? 2.322 11.531 6.422 1 98.94 106 LEU B O 1
ATOM 2252 N N . CYS B 1 107 ? 4.332 11.773 5.578 1 98.94 107 CYS B N 1
ATOM 2253 C CA . CYS B 1 107 ? 4.988 12.117 6.836 1 98.94 107 CYS B CA 1
ATOM 2254 C C . CYS B 1 107 ? 5.16 13.625 6.969 1 98.94 107 CYS B C 1
ATOM 2256 O O . CYS B 1 107 ? 5.941 14.234 6.234 1 98.94 107 CYS B O 1
ATOM 2258 N N . THR B 1 108 ? 4.523 14.203 7.941 1 98.88 108 THR B N 1
ATOM 2259 C CA . THR B 1 108 ? 4.648 15.648 8.086 1 98.88 108 THR B CA 1
ATOM 2260 C C . THR B 1 108 ? 5.652 16 9.18 1 98.88 108 THR B C 1
ATOM 2262 O O . THR 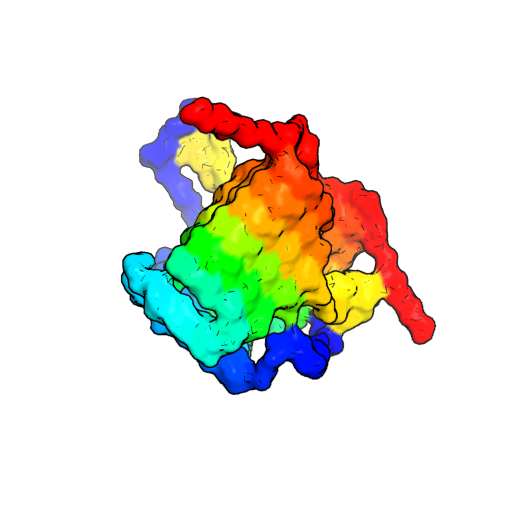B 1 108 ? 5.984 17.172 9.367 1 98.88 108 THR B O 1
ATOM 2265 N N . GLY B 1 109 ? 6.098 15.047 9.945 1 98.5 109 GLY B N 1
ATOM 2266 C CA . GLY B 1 109 ? 6.91 15.32 11.117 1 98.5 109 GLY B CA 1
ATOM 2267 C C . GLY B 1 109 ? 8.391 15.047 10.898 1 98.5 109 GLY B C 1
ATOM 2268 O O . GLY B 1 109 ? 8.75 14.219 10.062 1 98.5 109 GLY B O 1
ATOM 2269 N N . SER B 1 110 ? 9.164 15.75 11.656 1 98.06 110 SER B N 1
ATOM 2270 C CA . SER B 1 110 ? 10.609 15.547 11.711 1 98.06 110 SER B CA 1
ATOM 2271 C C . SER B 1 110 ? 11.188 16.047 13.023 1 98.06 110 SER B C 1
ATOM 2273 O O . SER B 1 110 ? 10.445 16.406 13.945 1 98.06 110 SER B O 1
ATOM 2275 N N . HIS B 1 111 ? 12.508 15.914 13.203 1 97.81 111 HIS B N 1
ATOM 2276 C CA . HIS B 1 111 ? 13.227 16.422 14.359 1 97.81 111 HIS B CA 1
ATOM 2277 C C . HIS B 1 111 ? 14.422 17.281 13.938 1 97.81 111 HIS B C 1
ATOM 2279 O O . HIS B 1 111 ? 15.023 17.031 12.891 1 97.81 111 HIS B O 1
ATOM 2285 N N . ASP B 1 112 ? 14.688 18.266 14.695 1 96.31 112 ASP B N 1
ATOM 2286 C CA . ASP B 1 112 ? 15.938 19.016 14.562 1 96.31 112 ASP B CA 1
ATOM 2287 C C . ASP B 1 112 ? 17.094 18.266 15.234 1 96.31 112 ASP B C 1
ATOM 2289 O O . ASP B 1 112 ? 17.297 18.406 16.438 1 96.31 112 ASP B O 1
ATOM 2293 N N . TYR B 1 113 ? 17.828 17.562 14.453 1 95.5 113 TYR B N 1
ATOM 2294 C CA . TYR B 1 113 ? 18.875 16.703 14.992 1 95.5 113 TYR B CA 1
ATOM 2295 C C . TYR B 1 113 ? 20.078 17.531 15.43 1 95.5 113 TYR B C 1
ATOM 2297 O O . TYR B 1 113 ? 21.047 16.984 15.953 1 95.5 113 TYR B O 1
ATOM 2305 N N . THR B 1 114 ? 20.031 18.797 15.172 1 95.25 114 THR B N 1
ATOM 2306 C CA . THR B 1 114 ? 21.109 19.672 15.633 1 95.25 114 THR B CA 1
ATOM 2307 C C . THR B 1 114 ? 20.781 20.234 17.016 1 95.25 114 THR B C 1
ATOM 2309 O O . THR B 1 114 ? 21.641 20.859 17.656 1 95.25 114 THR B O 1
ATOM 2312 N N . SER B 1 115 ? 19.625 20.078 17.391 1 94.75 115 SER B N 1
ATOM 2313 C CA . SER B 1 115 ? 19.219 20.578 18.703 1 94.75 115 SER B CA 1
ATOM 2314 C C . SER B 1 115 ? 19.578 19.594 19.812 1 94.75 115 SER B C 1
ATOM 2316 O O . SER B 1 115 ? 19.531 18.375 19.609 1 94.75 115 SER B O 1
ATOM 2318 N N . ALA B 1 116 ? 19.828 20.062 20.938 1 94.81 116 ALA B N 1
ATOM 2319 C CA . ALA B 1 116 ? 20.266 19.25 22.078 1 94.81 116 ALA B CA 1
ATOM 2320 C C . ALA B 1 116 ? 19.172 18.281 22.516 1 94.81 116 ALA B C 1
ATOM 2322 O O . ALA B 1 116 ? 19.453 17.156 22.922 1 94.81 116 ALA B O 1
ATOM 2323 N N . HIS B 1 117 ? 18 18.812 22.312 1 95.69 117 HIS B N 1
ATOM 2324 C CA . HIS B 1 117 ? 16.938 17.984 22.859 1 95.69 117 HIS B CA 1
ATOM 2325 C C . HIS B 1 117 ? 16.078 17.391 21.734 1 95.69 117 HIS B C 1
ATOM 2327 O O . HIS B 1 117 ? 14.93 17.016 21.969 1 95.69 117 HIS B O 1
ATOM 2333 N N . PHE B 1 118 ? 16.609 17.406 20.516 1 96.81 118 PHE B N 1
ATOM 2334 C CA . PHE B 1 118 ? 15.984 16.703 19.406 1 96.81 118 PHE B CA 1
ATOM 2335 C C . PHE B 1 118 ? 14.562 17.203 19.172 1 96.81 118 PHE B C 1
ATOM 2337 O O . PHE B 1 118 ? 13.625 16.406 19.094 1 96.81 118 PHE B O 1
ATOM 2344 N N . ASP B 1 119 ? 14.406 18.453 19.047 1 96.62 119 ASP B N 1
ATOM 2345 C CA . ASP B 1 119 ? 13.117 19.125 18.984 1 96.62 119 ASP B CA 1
ATOM 2346 C C . ASP B 1 119 ? 12.297 18.625 17.797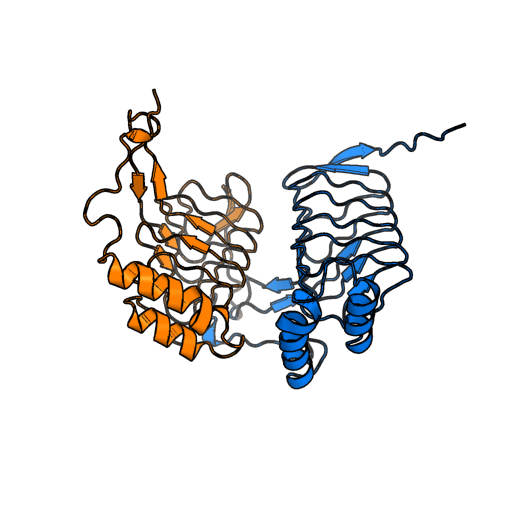 1 96.62 119 ASP B C 1
ATOM 2348 O O . ASP B 1 119 ? 12.82 18.484 16.688 1 96.62 119 ASP B O 1
ATOM 2352 N N . ILE B 1 120 ? 11.039 18.406 18.078 1 97.75 120 ILE B N 1
ATOM 2353 C CA . ILE B 1 120 ? 10.117 17.922 17.062 1 97.75 120 ILE B CA 1
ATOM 2354 C C . ILE B 1 120 ? 9.586 19.094 16.234 1 97.75 120 ILE B C 1
ATOM 2356 O O . ILE B 1 120 ? 9.391 20.188 16.75 1 97.75 120 ILE B O 1
ATOM 2360 N N . ASN B 1 121 ? 9.484 18.906 14.938 1 97.44 121 ASN B N 1
ATOM 2361 C CA . ASN B 1 121 ? 8.859 19.891 14.047 1 97.44 121 ASN B CA 1
ATOM 2362 C C . ASN B 1 121 ? 7.926 19.219 13.039 1 97.44 121 ASN B C 1
ATOM 2364 O O . ASN B 1 121 ? 7.914 17.984 12.922 1 97.44 121 ASN B O 1
ATOM 2368 N N . ALA B 1 122 ? 7.059 20.016 12.422 1 98.5 122 ALA B N 1
ATOM 2369 C CA . ALA B 1 122 ? 6.113 19.531 11.422 1 98.5 122 ALA B CA 1
ATOM 2370 C C . ALA B 1 122 ? 5.984 20.531 10.266 1 98.5 122 ALA B C 1
ATOM 2372 O O . ALA B 1 122 ? 6.105 21.734 10.461 1 98.5 122 ALA B O 1
ATOM 2373 N N . ALA B 1 123 ? 5.875 20 9.047 1 98.75 123 ALA B N 1
ATOM 2374 C CA . ALA B 1 123 ? 5.617 20.797 7.852 1 98.75 123 ALA B CA 1
ATOM 2375 C C . ALA B 1 123 ? 4.492 20.188 7.016 1 98.75 123 ALA B C 1
ATOM 2377 O O . ALA B 1 123 ? 4.391 18.953 6.91 1 98.75 123 ALA B O 1
ATOM 2378 N N . PRO B 1 124 ? 3.697 21.031 6.406 1 98.88 124 PRO B N 1
ATOM 2379 C CA . PRO B 1 124 ? 2.51 20.531 5.711 1 98.88 124 PRO B CA 1
ATOM 2380 C C . PRO B 1 124 ? 2.85 19.797 4.414 1 98.88 124 PRO B C 1
ATOM 2382 O O . PRO B 1 124 ? 3.916 20.031 3.832 1 98.88 124 PRO B O 1
ATOM 2385 N N . ILE B 1 125 ? 1.998 18.875 4.023 1 98.94 125 ILE B N 1
ATOM 2386 C CA . ILE B 1 125 ? 2.037 18.188 2.732 1 98.94 125 ILE B CA 1
ATOM 2387 C C . ILE B 1 125 ? 0.78 18.531 1.934 1 98.94 125 ILE B C 1
ATOM 2389 O O . ILE B 1 125 ? -0.327 18.531 2.475 1 98.94 125 ILE B O 1
ATOM 2393 N N . VAL B 1 126 ? 0.951 18.891 0.678 1 99 126 VAL B N 1
ATOM 2394 C CA . VAL B 1 126 ? -0.164 19.141 -0.225 1 99 126 VAL B CA 1
ATOM 2395 C C . VAL B 1 126 ? -0.084 18.219 -1.431 1 99 126 VAL B C 1
ATOM 2397 O O . VAL B 1 126 ? 0.916 18.203 -2.152 1 99 126 VAL B O 1
ATOM 2400 N N . ILE B 1 127 ? -1.079 17.406 -1.607 1 98.94 127 ILE B N 1
ATOM 2401 C CA . ILE B 1 127 ? -1.262 16.594 -2.803 1 98.94 127 ILE B CA 1
ATOM 2402 C C . ILE B 1 127 ? -2.301 17.234 -3.717 1 98.94 127 ILE B C 1
ATOM 2404 O O . ILE B 1 127 ? -3.467 17.375 -3.342 1 98.94 127 ILE B O 1
ATOM 2408 N N . GLY B 1 128 ? -1.924 17.594 -4.875 1 98.88 128 GLY B N 1
ATOM 2409 C CA . GLY B 1 128 ? -2.83 18.25 -5.801 1 98.88 128 GLY B CA 1
ATOM 2410 C C . GLY B 1 128 ? -3.969 17.359 -6.262 1 98.88 128 GLY B C 1
ATOM 2411 O O . GLY B 1 128 ? -3.922 16.141 -6.078 1 98.88 128 GLY B O 1
ATOM 2412 N N . GLU B 1 129 ? -5.004 18.016 -6.879 1 98.69 129 GLU B N 1
ATOM 2413 C CA . GLU B 1 129 ? -6.121 17.25 -7.434 1 98.69 129 GLU B CA 1
ATOM 2414 C C . GLU B 1 129 ? -5.656 16.312 -8.539 1 98.69 129 GLU B C 1
ATOM 2416 O O . GLU B 1 129 ? -4.691 16.609 -9.242 1 98.69 129 GLU B O 1
ATOM 2421 N N . LYS B 1 130 ? -6.332 15.18 -8.578 1 98.31 130 LYS B N 1
ATOM 2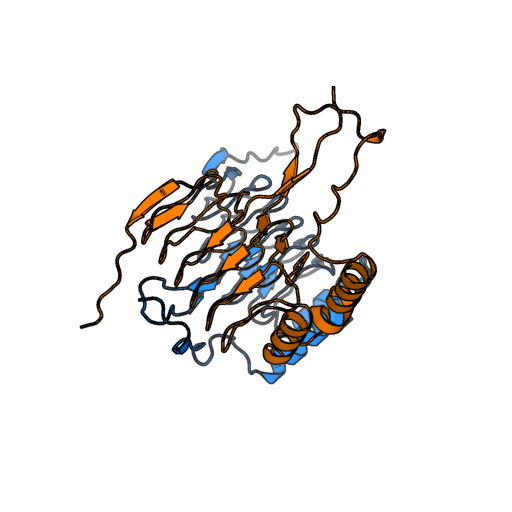422 C CA . LYS B 1 130 ? -6.172 14.234 -9.688 1 98.31 130 LYS B CA 1
ATOM 2423 C C . LYS B 1 130 ? -4.77 13.633 -9.695 1 98.31 130 LYS B C 1
ATOM 2425 O O . LYS B 1 130 ? -4.305 13.148 -10.734 1 98.31 130 LYS B O 1
ATOM 2430 N N . CYS B 1 131 ? -4.023 13.734 -8.602 1 98.81 131 CYS B N 1
ATOM 2431 C CA . CYS B 1 131 ? -2.754 13.023 -8.469 1 98.81 131 CYS B CA 1
ATOM 2432 C C . CYS B 1 131 ? -2.98 11.531 -8.234 1 98.81 131 CYS B C 1
ATOM 2434 O O . CYS B 1 131 ? -4.027 11.133 -7.719 1 98.81 131 CYS B O 1
ATOM 2436 N N . TRP B 1 132 ? -2.045 10.758 -8.672 1 98.81 132 TRP B N 1
ATOM 2437 C CA . TRP B 1 132 ? -1.979 9.352 -8.312 1 98.81 132 TRP B CA 1
ATOM 2438 C C . TRP B 1 132 ? -0.623 9 -7.703 1 98.81 132 TRP B C 1
ATOM 2440 O O . TRP B 1 132 ? 0.393 9 -8.398 1 98.81 132 TRP B O 1
ATOM 2450 N N . LEU B 1 133 ? -0.595 8.805 -6.387 1 98.94 133 LEU B N 1
ATOM 2451 C CA . LEU B 1 133 ? 0.546 8.195 -5.711 1 98.94 133 LEU B CA 1
ATOM 2452 C C . LEU B 1 133 ? 0.387 6.68 -5.625 1 98.94 133 LEU B C 1
ATOM 2454 O O . LEU B 1 133 ? -0.402 6.18 -4.82 1 98.94 133 LEU B O 1
ATOM 2458 N N . ALA B 1 134 ? 1.11 5.93 -6.402 1 98.81 134 ALA B N 1
ATOM 2459 C CA . ALA B 1 134 ? 0.98 4.477 -6.496 1 98.81 134 ALA B CA 1
ATOM 2460 C C . ALA B 1 134 ? 1.43 3.805 -5.199 1 98.81 134 ALA B C 1
ATOM 2462 O O . ALA B 1 134 ? 1.615 4.469 -4.18 1 98.81 134 ALA B O 1
ATOM 2463 N N . THR B 1 135 ? 1.448 2.484 -5.254 1 98.75 135 THR B N 1
ATOM 2464 C CA . THR B 1 135 ? 1.653 1.673 -4.059 1 98.75 135 THR B CA 1
ATOM 2465 C C . THR B 1 135 ? 2.941 2.074 -3.348 1 98.75 135 THR B C 1
ATOM 2467 O O . THR B 1 135 ? 3.992 2.201 -3.98 1 98.75 135 THR B O 1
ATOM 2470 N N . ASP B 1 136 ? 2.869 2.309 -2.006 1 98.69 136 ASP B N 1
ATOM 2471 C CA . ASP B 1 136 ? 4 2.422 -1.092 1 98.69 136 ASP B CA 1
ATOM 2472 C C . ASP B 1 136 ? 4.883 3.613 -1.457 1 98.69 136 ASP B C 1
ATOM 2474 O O . ASP B 1 136 ? 6.109 3.502 -1.472 1 98.69 136 ASP B O 1
ATOM 2478 N N . VAL B 1 137 ? 4.273 4.73 -1.847 1 98.94 137 VAL B N 1
ATOM 2479 C CA . VAL B 1 137 ? 4.984 5.988 -2.047 1 98.94 137 VAL B CA 1
ATOM 2480 C C . VAL B 1 137 ? 5.156 6.703 -0.709 1 98.94 137 VAL B C 1
ATOM 2482 O O . VAL B 1 137 ? 4.219 6.777 0.088 1 98.94 137 VAL B O 1
ATOM 2485 N N . PHE B 1 138 ? 6.324 7.199 -0.447 1 98.94 138 PHE B N 1
ATOM 2486 C CA . PHE B 1 138 ? 6.637 8.023 0.712 1 98.94 138 PHE B CA 1
ATOM 2487 C C . PHE B 1 138 ? 6.684 9.5 0.329 1 98.94 138 PHE B C 1
ATOM 2489 O O . PHE B 1 138 ? 7.23 9.859 -0.715 1 98.94 138 PHE B O 1
ATOM 2496 N N . VAL B 1 139 ? 6.113 10.398 1.136 1 98.94 139 VAL B N 1
ATOM 2497 C CA . VAL B 1 139 ? 6.188 11.844 0.952 1 98.94 139 VAL B CA 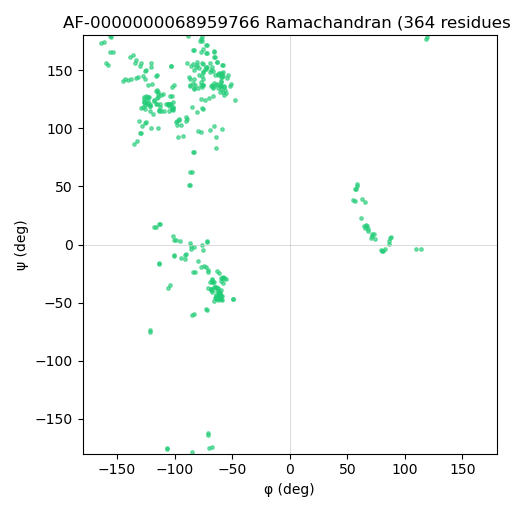1
ATOM 2498 C C . VAL B 1 139 ? 6.734 12.5 2.217 1 98.94 139 VAL B C 1
ATOM 2500 O O . VAL B 1 139 ? 6.195 12.305 3.309 1 98.94 139 VAL B O 1
ATOM 2503 N N . ALA B 1 140 ? 7.738 13.297 2.07 1 98.94 140 ALA B N 1
ATOM 2504 C CA . ALA B 1 140 ? 8.445 13.93 3.182 1 98.94 140 ALA B CA 1
ATOM 2505 C C . ALA B 1 140 ? 7.738 15.203 3.627 1 98.94 140 ALA B C 1
ATOM 2507 O O . ALA B 1 140 ? 6.875 15.727 2.916 1 98.94 140 ALA B O 1
ATOM 2508 N N . PRO B 1 141 ? 8.156 15.695 4.781 1 98.88 141 PRO B N 1
ATOM 2509 C CA . PRO B 1 141 ? 7.551 16.938 5.289 1 98.88 141 PRO B CA 1
ATOM 2510 C C . PRO B 1 141 ? 7.754 18.125 4.348 1 98.88 141 PRO B C 1
ATOM 2512 O O . PRO B 1 141 ? 8.836 18.281 3.781 1 98.88 141 PRO B O 1
ATOM 2515 N N . GLY B 1 142 ? 6.711 18.875 4.184 1 98.88 142 GLY B N 1
ATOM 2516 C CA . GLY B 1 142 ? 6.832 20.141 3.48 1 98.88 142 GLY B CA 1
ATOM 2517 C C . GLY B 1 142 ? 6.684 20 1.977 1 98.88 142 GLY B C 1
ATOM 2518 O O . GLY B 1 142 ? 6.828 20.984 1.242 1 98.88 142 GLY B O 1
ATOM 2519 N N . VAL B 1 143 ? 6.363 18.859 1.45 1 98.94 143 VAL B N 1
ATOM 2520 C CA . VAL B 1 143 ? 6.324 18.578 0.018 1 98.94 143 VAL B CA 1
ATOM 2521 C C . VAL B 1 143 ? 4.961 18.969 -0.545 1 98.94 143 VAL B C 1
ATOM 2523 O O . VAL B 1 143 ? 3.926 18.719 0.075 1 98.94 143 VAL B O 1
ATOM 2526 N N . THR B 1 144 ? 4.973 19.609 -1.681 1 98.94 144 THR B N 1
ATOM 2527 C CA . THR B 1 144 ? 3.795 19.844 -2.508 1 98.94 144 THR B CA 1
ATOM 2528 C C . THR B 1 144 ? 3.904 19.094 -3.832 1 98.94 144 THR B C 1
ATOM 2530 O O . THR B 1 144 ? 4.91 19.219 -4.535 1 98.94 144 THR B O 1
ATOM 2533 N N . ILE B 1 145 ? 2.934 18.328 -4.156 1 98.94 145 ILE B N 1
ATOM 2534 C CA . ILE B 1 145 ? 2.854 17.656 -5.453 1 98.94 145 ILE B CA 1
ATOM 2535 C C . ILE B 1 145 ? 1.808 18.359 -6.324 1 98.94 145 ILE B C 1
ATOM 2537 O O . ILE B 1 145 ? 0.635 18.438 -5.949 1 98.94 145 ILE B O 1
ATOM 2541 N N . GLY B 1 146 ? 2.217 18.844 -7.445 1 98.69 146 GLY B N 1
ATOM 2542 C CA . GLY B 1 146 ? 1.318 19.547 -8.344 1 98.69 146 GLY B CA 1
ATOM 2543 C C . GLY B 1 146 ? 0.201 18.672 -8.875 1 98.69 146 GLY B C 1
ATOM 2544 O O . GLY B 1 146 ? 0.355 17.453 -8.977 1 98.69 146 GLY B O 1
ATOM 2545 N N . HIS B 1 147 ? -0.9 19.359 -9.297 1 98.12 147 HIS B N 1
ATOM 2546 C CA . HIS B 1 147 ? -2.088 18.625 -9.734 1 98.12 147 HIS B CA 1
ATOM 2547 C C . HIS B 1 147 ? -1.769 17.703 -10.898 1 98.12 147 HIS B C 1
ATOM 2549 O O . HIS B 1 147 ? -0.885 17.984 -11.703 1 98.12 147 HIS B O 1
ATOM 2555 N N . GLY B 1 148 ? -2.432 16.531 -10.914 1 97.75 148 GLY B N 1
ATOM 2556 C CA . GLY B 1 148 ? -2.383 15.617 -12.047 1 97.75 148 GLY B CA 1
ATOM 2557 C C . GLY B 1 148 ? -1.135 14.758 -12.062 1 97.75 148 GLY B C 1
ATOM 2558 O O . GLY B 1 148 ? -0.987 13.883 -12.922 1 97.75 148 GLY B O 1
ATOM 2559 N N . THR B 1 149 ? -0.211 14.969 -11.18 1 98.5 149 THR B N 1
ATOM 2560 C CA . THR B 1 149 ? 1.08 14.289 -11.195 1 98.5 149 THR B CA 1
ATOM 2561 C C . THR B 1 149 ? 0.944 12.852 -10.695 1 98.5 149 THR B C 1
ATOM 2563 O O . THR B 1 149 ? 0.228 12.586 -9.727 1 98.5 149 THR B O 1
ATOM 2566 N N . VAL B 1 150 ? 1.583 11.945 -11.422 1 98.62 150 VAL B N 1
ATOM 2567 C CA . VAL B 1 150 ? 1.649 10.523 -11.086 1 98.62 150 VAL B CA 1
ATOM 2568 C C . VAL B 1 150 ? 3.012 10.203 -10.477 1 98.62 150 VAL B C 1
ATOM 2570 O O . VAL B 1 150 ? 4.051 10.555 -11.039 1 98.62 150 VAL B O 1
ATOM 2573 N N . VAL B 1 151 ? 3.014 9.578 -9.312 1 98.81 151 VAL B N 1
ATOM 2574 C CA . VAL B 1 151 ? 4.238 9.086 -8.68 1 98.81 151 VAL B CA 1
ATOM 2575 C C . VAL B 1 151 ? 4.227 7.559 -8.648 1 98.81 151 VAL B C 1
ATOM 2577 O O . VAL B 1 151 ? 3.354 6.949 -8.031 1 98.81 151 VAL B O 1
ATOM 2580 N N . GLY B 1 152 ? 5.164 6.902 -9.289 1 98.56 152 GLY B N 1
ATOM 2581 C CA . GLY B 1 152 ? 5.223 5.457 -9.43 1 98.56 152 GLY B CA 1
ATOM 2582 C C . GLY B 1 152 ? 5.418 4.738 -8.109 1 98.56 152 GLY B C 1
ATOM 2583 O O . GLY B 1 152 ? 5.906 5.324 -7.137 1 98.56 152 GLY B O 1
ATOM 2584 N N . ALA B 1 153 ? 5.086 3.477 -8.164 1 98.69 153 ALA B N 1
ATOM 2585 C CA . ALA B 1 153 ? 5.133 2.65 -6.957 1 98.69 153 ALA B CA 1
ATOM 2586 C C . ALA B 1 153 ? 6.535 2.652 -6.348 1 98.69 153 ALA B C 1
ATOM 2588 O O . ALA B 1 153 ? 7.531 2.719 -7.07 1 98.69 153 ALA B O 1
ATOM 2589 N N . ARG B 1 154 ? 6.605 2.531 -4.934 1 98.62 154 ARG B N 1
ATOM 2590 C CA . ARG B 1 154 ? 7.828 2.371 -4.152 1 98.62 154 ARG B CA 1
ATOM 2591 C C . ARG B 1 154 ? 8.75 3.576 -4.32 1 98.62 154 ARG B C 1
ATOM 2593 O O . ARG B 1 154 ? 9.953 3.48 -4.082 1 98.62 154 ARG B O 1
ATOM 2600 N N . SER B 1 155 ? 8.219 4.75 -4.707 1 98.75 155 SER B N 1
ATOM 2601 C CA . SER B 1 155 ? 8.984 5.984 -4.824 1 98.75 155 SER B CA 1
ATOM 2602 C C . SER B 1 155 ? 9 6.754 -3.508 1 98.75 155 SER B C 1
ATOM 2604 O O . SER B 1 155 ? 8.133 6.555 -2.658 1 98.75 155 SER B O 1
ATOM 2606 N N . SER B 1 156 ? 10.008 7.598 -3.324 1 98.81 156 SER B N 1
ATOM 2607 C CA . SER B 1 156 ? 10.125 8.5 -2.186 1 98.81 156 SER B CA 1
ATOM 2608 C C . SER B 1 156 ? 10.258 9.953 -2.643 1 98.81 156 SER B C 1
ATOM 2610 O O . SER B 1 156 ? 11.18 10.289 -3.395 1 98.81 156 SER B O 1
ATOM 2612 N N . VAL B 1 157 ? 9.398 10.812 -2.209 1 98.94 157 VAL B N 1
ATOM 2613 C CA . VAL B 1 157 ? 9.359 12.211 -2.615 1 98.94 157 VAL B CA 1
ATOM 2614 C C . VAL B 1 157 ? 9.906 13.094 -1.496 1 98.94 157 VAL B C 1
ATOM 2616 O O . VAL B 1 157 ? 9.297 13.203 -0.429 1 98.94 157 VAL B O 1
ATOM 2619 N N . PHE B 1 158 ? 11 13.75 -1.715 1 98.75 158 PHE B N 1
ATOM 2620 C CA . PHE B 1 158 ? 11.648 14.57 -0.696 1 98.75 158 PHE B CA 1
ATOM 2621 C C . PHE B 1 158 ? 11.594 16.047 -1.069 1 98.75 158 PHE B C 1
ATOM 2623 O O . PHE B 1 158 ? 11.883 16.906 -0.241 1 98.75 158 PHE B O 1
ATOM 2630 N N . LYS B 1 159 ? 11.305 16.266 -2.352 1 98.56 159 LYS B N 1
ATOM 2631 C CA . LYS B 1 159 ? 11.117 17.625 -2.854 1 98.56 159 LYS B CA 1
ATOM 2632 C C . LYS B 1 159 ? 9.812 17.75 -3.637 1 98.56 159 LYS B C 1
ATOM 2634 O O . LYS B 1 159 ? 9.328 16.766 -4.203 1 98.56 159 LYS B O 1
ATOM 2639 N N . SER B 1 160 ? 9.359 18.953 -3.682 1 98.88 160 SER B N 1
ATOM 2640 C CA . SER B 1 160 ? 8.109 19.203 -4.379 1 98.88 160 SER B CA 1
ATOM 2641 C C . SER B 1 160 ? 8.211 18.828 -5.855 1 98.88 160 SER B C 1
ATOM 2643 O O . SER B 1 160 ? 9.281 18.953 -6.457 1 98.88 160 SER B O 1
ATOM 2645 N N . LEU B 1 161 ? 7.121 18.375 -6.445 1 98.88 161 LEU B N 1
ATOM 2646 C CA . LEU B 1 161 ? 7.039 17.953 -7.832 1 98.88 161 LEU B CA 1
ATOM 2647 C C . LEU B 1 161 ? 6.086 18.844 -8.625 1 98.88 161 LEU B C 1
ATOM 2649 O O . LEU B 1 161 ? 5.066 19.281 -8.094 1 98.88 161 LEU B O 1
ATOM 2653 N N . PRO B 1 162 ? 6.375 19.094 -9.859 1 98.38 162 PRO B N 1
ATOM 2654 C CA . PRO B 1 162 ? 5.512 19.938 -10.68 1 98.38 162 PRO B CA 1
ATOM 2655 C C . PRO B 1 162 ? 4.195 19.266 -11.055 1 98.38 162 PRO B C 1
ATOM 2657 O O . PRO B 1 162 ? 4.016 18.062 -10.789 1 98.38 162 PRO B O 1
ATOM 2660 N N . ALA B 1 163 ? 3.291 20.062 -11.664 1 98 163 ALA B N 1
ATOM 2661 C CA . ALA B 1 163 ? 2.006 19.547 -12.125 1 98 163 ALA B CA 1
ATOM 2662 C C . ALA B 1 163 ? 2.168 18.719 -13.398 1 98 163 ALA B C 1
ATOM 2664 O O . ALA B 1 163 ? 3.066 18.984 -14.203 1 98 163 ALA B O 1
ATOM 2665 N N . ASN B 1 164 ? 1.259 17.719 -13.492 1 97.56 164 ASN B N 1
ATOM 2666 C CA . ASN B 1 164 ? 1.09 16.922 -14.711 1 97.56 164 ASN B CA 1
ATOM 2667 C C . ASN B 1 164 ? 2.396 16.266 -15.133 1 97.56 164 ASN B C 1
ATOM 2669 O O . ASN B 1 164 ? 2.773 16.312 -16.297 1 97.56 164 ASN B O 1
ATOM 2673 N N . ALA B 1 165 ? 3.066 15.648 -14.18 1 98 165 ALA B N 1
ATOM 2674 C CA . ALA B 1 165 ? 4.309 14.914 -14.422 1 98 165 ALA B CA 1
ATOM 2675 C C . ALA B 1 165 ? 4.168 13.453 -14.023 1 98 165 ALA B C 1
ATOM 2677 O O . ALA B 1 165 ? 3.273 13.094 -13.25 1 98 165 ALA B O 1
ATOM 2678 N N . ILE B 1 166 ? 4.906 12.68 -14.633 1 98 166 ILE B N 1
ATOM 2679 C CA . ILE B 1 166 ? 5.145 11.305 -14.188 1 98 166 ILE B CA 1
ATOM 2680 C C . ILE B 1 166 ? 6.5 11.219 -13.492 1 98 166 ILE B C 1
ATOM 2682 O O . ILE B 1 166 ? 7.527 11.586 -14.062 1 98 166 ILE B O 1
ATOM 2686 N N . CYS B 1 167 ? 6.48 10.781 -12.273 1 98.62 167 CYS B N 1
ATOM 2687 C CA . CYS B 1 167 ? 7.688 10.758 -11.453 1 98.62 167 CYS B CA 1
ATOM 2688 C C . CYS B 1 167 ? 7.941 9.367 -10.898 1 98.62 167 CYS B C 1
ATOM 2690 O O . CYS B 1 167 ? 7.004 8.602 -10.672 1 98.62 167 CYS B O 1
ATOM 2692 N N . ARG B 1 168 ? 9.133 9.008 -10.688 1 97.75 168 ARG B N 1
ATOM 2693 C CA . ARG B 1 168 ? 9.477 7.738 -10.055 1 97.75 168 ARG B CA 1
ATOM 2694 C C . ARG B 1 168 ? 10.867 7.793 -9.445 1 97.75 168 ARG B C 1
ATOM 2696 O O . ARG B 1 168 ? 11.68 8.648 -9.797 1 97.75 168 ARG B O 1
ATOM 2703 N N . GLY B 1 169 ? 11.047 6.875 -8.367 1 96.44 169 GLY B N 1
ATOM 2704 C CA . GLY B 1 169 ? 12.398 6.688 -7.859 1 96.44 169 GLY B CA 1
ATOM 2705 C C . GLY B 1 169 ? 12.547 7.078 -6.402 1 96.44 169 GLY B C 1
ATOM 2706 O O . GLY B 1 169 ? 11.594 7.57 -5.785 1 96.44 169 GLY B O 1
ATOM 2707 N N . ASN B 1 170 ? 13.766 6.855 -5.883 1 96.25 170 ASN B N 1
ATOM 2708 C CA . ASN B 1 170 ? 14.211 7.223 -4.543 1 96.25 170 ASN B CA 1
ATOM 2709 C C . ASN B 1 170 ? 15.578 7.91 -4.574 1 96.25 170 ASN B C 1
ATOM 2711 O O . ASN B 1 170 ? 16.609 7.246 -4.531 1 96.25 170 ASN B O 1
ATOM 2715 N N . PRO B 1 171 ? 15.578 9.141 -4.707 1 97.44 171 PRO B N 1
ATOM 2716 C CA . PRO B 1 171 ? 14.453 10.086 -4.66 1 97.44 171 PRO B CA 1
ATOM 2717 C C . PRO B 1 171 ? 13.648 10.109 -5.961 1 97.44 171 PRO B C 1
ATOM 2719 O O . PRO B 1 171 ? 14.195 9.82 -7.031 1 97.44 171 PRO B O 1
ATOM 2722 N N . ALA B 1 172 ? 12.398 10.438 -5.855 1 98.06 172 ALA B N 1
ATOM 2723 C CA . ALA B 1 172 ? 11.531 10.562 -7.023 1 98.06 172 ALA B CA 1
ATOM 2724 C C . ALA B 1 172 ? 11.961 11.742 -7.895 1 98.06 172 ALA B C 1
ATOM 2726 O O . ALA B 1 172 ? 12.219 12.836 -7.387 1 98.06 172 ALA B O 1
ATOM 2727 N N . VAL B 1 173 ? 12 11.547 -9.156 1 97.75 173 VAL B N 1
ATOM 2728 C CA . VAL B 1 173 ? 12.312 12.586 -10.133 1 97.75 173 VAL B CA 1
ATOM 2729 C C . VAL B 1 173 ? 11.32 12.523 -11.289 1 97.75 173 VAL B C 1
ATOM 2731 O O . VAL B 1 173 ? 10.703 11.484 -11.531 1 97.75 173 VAL B O 1
ATOM 2734 N N . VAL B 1 174 ? 11.195 13.672 -11.938 1 97.69 174 VAL B N 1
ATOM 2735 C CA . VAL B 1 174 ? 10.336 13.719 -13.117 1 97.69 174 VAL B CA 1
ATOM 2736 C C . VAL B 1 174 ? 10.945 12.859 -14.227 1 97.69 174 VAL B C 1
ATOM 2738 O O . VAL B 1 174 ? 12.125 13.016 -14.562 1 97.69 174 VAL B O 1
ATOM 2741 N N . THR B 1 175 ? 10.227 11.969 -14.781 1 97.25 175 THR B N 1
ATOM 2742 C CA . THR B 1 175 ? 10.711 11.148 -15.883 1 97.25 175 THR B CA 1
ATOM 2743 C C . THR B 1 175 ? 10.078 11.594 -17.203 1 97.25 175 THR B C 1
ATOM 2745 O O . THR B 1 175 ? 10.711 11.508 -18.25 1 97.25 175 THR B O 1
ATOM 2748 N N . ARG B 1 176 ? 8.852 11.984 -17.234 1 95.44 176 ARG B N 1
ATOM 2749 C CA . ARG B 1 176 ? 8.148 12.492 -18.406 1 95.44 176 ARG B CA 1
ATOM 2750 C C . ARG B 1 176 ? 6.898 13.266 -18 1 95.44 176 ARG B C 1
ATOM 2752 O O . ARG B 1 176 ? 6.574 13.359 -16.812 1 95.44 176 ARG B O 1
ATOM 2759 N N . GLN B 1 177 ? 6.23 13.891 -19.031 1 94.12 177 GLN B N 1
ATOM 2760 C CA . GLN B 1 177 ? 4.988 14.617 -18.797 1 94.12 177 GLN B CA 1
ATOM 2761 C C . GLN B 1 177 ? 3.781 13.688 -18.891 1 94.12 177 GLN B C 1
ATOM 2763 O O . GLN B 1 177 ? 3.768 12.758 -19.688 1 94.12 177 GLN B O 1
ATOM 2768 N N . ARG B 1 178 ? 2.896 14.016 -18.047 1 93.06 178 ARG B N 1
ATOM 2769 C CA . ARG B 1 178 ? 1.64 13.281 -18.156 1 93.06 178 ARG B CA 1
ATOM 2770 C C . ARG B 1 178 ? 0.807 13.789 -19.328 1 93.06 178 ARG B C 1
ATOM 2772 O O . ARG B 1 178 ? 0.507 14.984 -19.406 1 93.06 178 ARG B O 1
ATOM 2779 N N . VAL B 1 179 ? 0.548 12.953 -20.312 1 84.25 179 VAL B N 1
ATOM 2780 C CA . VAL B 1 179 ? -0.245 13.344 -21.469 1 84.25 179 VAL B CA 1
ATOM 2781 C C . VAL B 1 179 ? -1.652 12.766 -21.359 1 84.25 179 VAL B C 1
ATOM 2783 O O . VAL B 1 179 ? -1.823 11.602 -20.984 1 84.25 179 VAL B O 1
ATOM 2786 N N . GLN B 1 180 ? -2.586 13.641 -21.359 1 72.88 180 GLN B N 1
ATOM 2787 C CA . GLN B 1 180 ? -3.965 13.172 -21.266 1 72.88 180 GLN B CA 1
ATOM 2788 C C . GLN B 1 180 ? -4.512 12.812 -22.641 1 72.88 180 GLN B C 1
ATOM 2790 O O . GLN B 1 180 ? -4.238 13.508 -23.625 1 72.88 180 GLN B O 1
ATOM 2795 N N . LYS B 1 181 ? -4.852 11.5 -22.703 1 65.25 181 LYS B N 1
ATOM 2796 C CA . LYS B 1 181 ? -5.48 11.141 -23.969 1 65.25 181 LYS B CA 1
ATOM 2797 C C . LYS B 1 181 ? -6.832 11.828 -24.125 1 65.25 181 LYS B C 1
ATOM 2799 O O . LYS B 1 181 ? -7.648 11.828 -23.203 1 65.25 181 LYS B O 1
ATOM 2804 N N . VAL B 1 182 ? -6.945 13 -24.984 1 53.56 182 VAL B N 1
ATOM 2805 C CA . VAL B 1 182 ? -8.203 13.672 -25.297 1 53.56 182 VAL B CA 1
ATOM 2806 C C . VAL B 1 182 ? -9.109 12.727 -26.078 1 53.56 182 VAL B C 1
ATOM 2808 O O . VAL B 1 182 ? -8.719 12.195 -27.109 1 53.56 182 VAL B O 1
ATOM 2811 N N . THR B 1 183 ? -9.836 11.852 -25.422 1 43.59 183 THR B N 1
ATOM 2812 C CA . THR B 1 183 ? -10.781 11.125 -26.266 1 43.59 183 THR B CA 1
ATOM 2813 C C . THR B 1 183 ? -11.547 12.094 -27.156 1 43.59 183 THR B C 1
ATOM 2815 O O . THR B 1 183 ? -12.156 13.047 -26.672 1 43.59 183 THR B O 1
ATOM 2818 N N . PRO B 1 184 ? -11.492 11.836 -28.594 1 42.56 184 PRO B N 1
ATOM 2819 C CA . PRO B 1 184 ? -12.336 12.648 -29.484 1 42.56 184 PRO B CA 1
ATOM 2820 C C . PRO B 1 184 ? -13.82 12.547 -29.125 1 42.56 184 PRO B C 1
ATOM 2822 O O . PRO B 1 184 ? -14.266 11.531 -28.594 1 42.56 184 PRO B O 1
#